Protein 8GJG (pdb70)

Structure (mmCIF, N/CA/C/O backbone):
data_8GJG
#
_entry.id   8GJG
#
_cell.length_a   37.793
_cell.length_b   45.900
_cell.length_c   63.607
_cell.angle_alpha   90.000
_cell.angle_beta   97.311
_cell.angle_gamma   90.000
#
_symmetry.space_group_name_H-M   'P 1 21 1'
#
loop_
_entity.id
_entity.type
_entity.pdbx_description
1 polymer 'gluc_A04_0005 Binder'
2 polymer gluc_A04_0005
3 water water
#
loop_
_atom_site.group_PDB
_atom_site.id
_atom_site.type_symbol
_atom_site.label_atom_id
_atom_site.label_alt_id
_atom_site.label_comp_id
_atom_site.label_asym_id
_atom_site.label_entity_id
_atom_site.label_seq_id
_atom_site.pdbx_PDB_ins_code
_atom_site.Cartn_x
_atom_site.Cartn_y
_atom_site.Cartn_z
_atom_site.occupancy
_atom_site.B_iso_or_equiv
_atom_site.auth_seq_id
_atom_site.auth_comp_id
_atom_site.auth_asym_id
_atom_site.auth_atom_id
_atom_site.pdbx_PDB_model_num
ATOM 1 N N . MET A 1 4 ? 4.62346 13.16066 -4.17457 1.000 102.43736 1 MET A N 1
ATOM 2 C CA . MET A 1 4 ? 5.92414 12.89193 -3.57195 1.000 98.99831 1 MET A CA 1
ATOM 3 C C . MET A 1 4 ? 5.78843 12.59155 -2.08102 1.000 103.32091 1 MET A C 1
ATOM 4 O O . MET A 1 4 ? 5.01975 11.71395 -1.68546 1.000 104.66628 1 MET A O 1
ATOM 9 N N . LEU A 1 5 ? 6.54239 13.32535 -1.25695 1.000 98.24663 2 LEU A N 1
ATOM 10 C CA . LEU A 1 5 ? 6.48952 13.12393 0.18617 1.000 89.82132 2 LEU A CA 1
ATOM 11 C C . LEU A 1 5 ? 5.12692 13.46892 0.76997 1.000 82.04919 2 LEU A C 1
ATOM 12 O O . LEU A 1 5 ? 4.80511 13.00992 1.87113 1.000 82.84466 2 LEU A O 1
ATOM 17 N N . ASP A 1 6 ? 4.32311 14.26772 0.06316 1.000 89.70607 3 ASP A N 1
ATOM 18 C CA . ASP A 1 6 ? 3.00874 14.63551 0.57916 1.000 86.45471 3 ASP A CA 1
ATOM 19 C C . ASP A 1 6 ? 2.13980 13.40414 0.79757 1.000 80.78648 3 ASP A C 1
ATOM 20 O O . ASP A 1 6 ? 1.43938 13.30071 1.81157 1.000 74.03023 3 ASP A O 1
ATOM 25 N N . GLU A 1 7 ? 2.18007 12.45302 -0.13818 1.000 80.14500 4 GLU A N 1
ATOM 26 C CA . GLU A 1 7 ? 1.40023 11.23287 0.02733 1.000 78.84816 4 GLU A CA 1
ATOM 27 C C . GLU A 1 7 ? 1.90233 10.40906 1.20505 1.000 79.83661 4 GLU A C 1
ATOM 28 O O . GLU A 1 7 ? 1.10753 9.73434 1.87101 1.000 70.19146 4 GLU A O 1
ATOM 34 N N . LEU A 1 8 ? 3.20905 10.45491 1.48262 1.000 68.98248 5 LEU A N 1
ATOM 35 C CA . 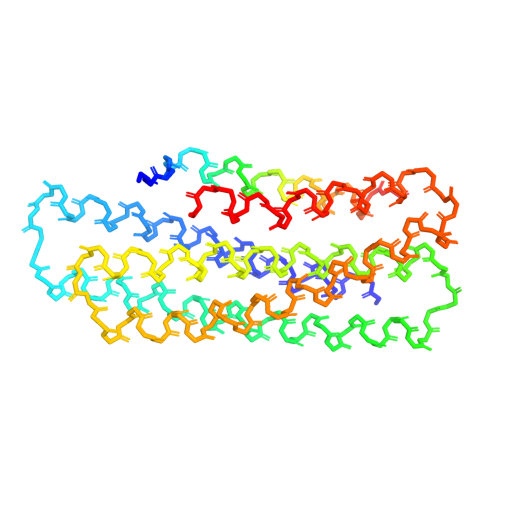LEU A 1 8 ? 3.73073 9.76263 2.65595 1.000 66.93128 5 LEU A CA 1
ATOM 36 C C . LEU A 1 8 ? 3.20184 10.39593 3.93535 1.000 62.95408 5 LEU A C 1
ATOM 37 O O . LEU A 1 8 ? 2.85338 9.69117 4.88884 1.000 61.50412 5 LEU A O 1
ATOM 42 N N . PHE A 1 9 ? 3.14148 11.72894 3.97252 1.000 65.08414 6 PHE A N 1
ATOM 43 C CA . PHE A 1 9 ? 2.61232 12.42435 5.14068 1.000 69.80955 6 PHE A CA 1
ATOM 44 C C . PHE A 1 9 ? 1.14588 12.08848 5.36081 1.000 67.82145 6 PHE A C 1
ATOM 45 O O . PHE A 1 9 ? 0.71004 11.90402 6.50249 1.000 69.81838 6 PHE A O 1
ATOM 53 N N . SER A 1 10 ? 0.36940 12.01332 4.27614 1.000 69.84792 7 SER A N 1
ATOM 54 C CA . SER A 1 10 ? -1.05005 11.69207 4.38650 1.000 73.02096 7 SER A CA 1
ATOM 55 C C . SER A 1 10 ? -1.25657 10.32687 5.02676 1.000 62.68275 7 SER A C 1
ATOM 56 O O . SER A 1 10 ? -2.03283 10.18984 5.97844 1.000 61.76534 7 SER A O 1
ATOM 59 N N . LEU A 1 11 ? -0.56988 9.30087 4.51462 1.000 53.96313 8 LEU A N 1
ATOM 60 C CA . LEU A 1 11 ? -0.65654 7.98182 5.13233 1.000 67.27670 8 LEU A CA 1
ATOM 61 C C . LEU A 1 11 ? -0.22438 8.03132 6.59040 1.000 57.45482 8 LEU A C 1
ATOM 62 O O . LEU A 1 11 ? -0.83181 7.38020 7.44832 1.000 58.50463 8 LEU A O 1
ATOM 67 N N . LEU A 1 12 ? 0.82142 8.80589 6.89298 1.000 55.10836 9 LEU A N 1
ATOM 68 C CA . LEU A 1 12 ? 1.32542 8.85450 8.26359 1.000 63.46247 9 LEU A CA 1
ATOM 69 C C . LEU A 1 12 ? 0.33305 9.51993 9.20411 1.000 62.28509 9 LEU A C 1
ATOM 70 O O . LEU A 1 12 ? 0.21569 9.10893 10.36307 1.000 58.38556 9 LEU A O 1
ATOM 75 N N . ASN A 1 13 ? -0.40274 10.52515 8.72478 1.000 59.66171 10 ASN A N 1
ATOM 76 C CA . ASN A 1 13 ? -1.43977 11.12960 9.55255 1.000 59.17650 10 ASN A CA 1
ATOM 77 C C . ASN A 1 13 ? -2.51485 10.11451 9.92004 1.000 56.46914 10 ASN A C 1
ATOM 78 O O . ASN A 1 13 ? -2.99764 10.09844 11.05903 1.000 59.75094 10 ASN A O 1
ATOM 83 N N . LYS A 1 14 ? -2.90609 9.26054 8.96860 1.000 67.25825 11 LYS A N 1
ATOM 84 C CA . LYS A 1 14 ? -3.84664 8.18712 9.27867 1.000 59.68264 11 LYS A CA 1
ATOM 85 C C . LYS A 1 14 ? -3.29266 7.28591 10.37388 1.000 46.17509 11 LYS A C 1
ATOM 86 O O . LYS A 1 14 ? -4.00119 6.93792 11.32444 1.000 56.30303 11 LYS A O 1
ATOM 92 N N . MET A 1 15 ? -2.01761 6.90568 10.26186 1.000 54.80272 12 MET A N 1
ATOM 93 C CA . MET A 1 15 ? -1.40609 6.06795 11.28885 1.000 51.62036 12 MET A CA 1
ATOM 94 C C . MET A 1 15 ? -1.40621 6.77024 12.64036 1.000 50.34098 12 MET A C 1
ATOM 95 O O . MET A 1 15 ? -1.65224 6.14157 13.67521 1.000 51.15207 12 MET A O 1
ATOM 100 N N . PHE A 1 16 ? -1.16943 8.08331 12.64726 1.000 53.12528 13 PHE A N 1
ATOM 101 C CA . PHE A 1 16 ? -1.16991 8.82761 13.90274 1.000 49.16981 13 PHE A CA 1
ATOM 102 C C . PHE A 1 16 ? -2.56181 8.88472 14.51914 1.000 58.31158 13 PHE A C 1
ATOM 103 O O . PHE A 1 16 ? -2.71186 8.75808 15.74121 1.000 54.03607 13 PHE A O 1
ATOM 111 N N . GLU A 1 17 ? -3.59677 9.09062 13.69678 1.000 53.14678 14 GLU A N 1
ATOM 112 C CA . GLU A 1 17 ? -4.94911 9.07009 14.24201 1.000 52.86457 14 GLU A CA 1
ATOM 113 C C . GLU A 1 17 ? -5.33236 7.66772 14.69665 1.000 53.84655 14 GLU A C 1
ATOM 114 O O . GLU A 1 17 ? -6.06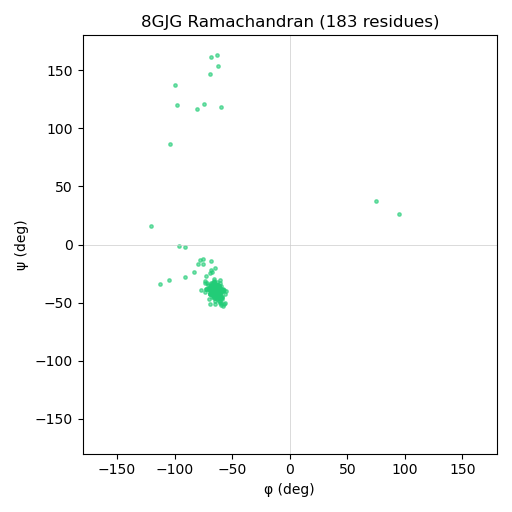594 7.51255 15.68236 1.000 59.68169 14 GLU A O 1
ATOM 120 N N . LEU A 1 18 ? -4.83047 6.63893 14.00985 1.000 52.20458 15 LEU A N 1
ATOM 121 C CA . LEU A 1 18 ? -5.05170 5.27200 14.46868 1.000 51.70126 15 LEU A CA 1
ATOM 122 C C . LEU A 1 18 ? -4.28927 4.99834 15.75745 1.000 52.11852 15 LEU A C 1
ATOM 123 O O . LEU A 1 18 ? -4.77204 4.26704 16.63103 1.000 54.11789 15 LEU A O 1
ATOM 128 N N . SER A 1 19 ? -3.09283 5.57168 15.89269 1.000 56.16792 16 SER A N 1
ATOM 129 C CA . SER A 1 19 ? -2.33995 5.40848 17.13098 1.000 55.14330 16 SER A CA 1
ATOM 130 C C . SER A 1 19 ? -3.01206 6.13380 18.28560 1.000 54.09614 16 SER A C 1
ATOM 131 O O . SER A 1 19 ? -2.97501 5.65034 19.42206 1.000 53.38978 16 SER A O 1
ATOM 134 N N . ASP A 1 20 ? -3.63904 7.28275 18.01434 1.000 49.93909 17 ASP A N 1
ATOM 135 C CA . ASP A 1 20 ? -4.35017 8.00346 19.06404 1.000 50.53231 17 ASP A CA 1
ATOM 136 C C . ASP A 1 20 ? -5.58097 7.23419 19.52542 1.000 57.71602 17 ASP A C 1
ATOM 137 O O . ASP A 1 20 ? -5.88059 7.19524 20.72462 1.000 55.75614 17 ASP A O 1
ATOM 142 N N . LYS A 1 21 ? -6.30956 6.61941 18.59026 1.000 49.43229 18 LYS A N 1
ATOM 143 C CA . LYS A 1 21 ? -7.43075 5.77183 18.98076 1.000 49.68348 18 LYS A CA 1
ATOM 144 C C . LYS A 1 21 ? -6.94473 4.57370 19.78410 1.000 50.45375 18 LYS A C 1
ATOM 145 O O . LYS A 1 21 ? -7.58812 4.16711 20.75917 1.000 54.89833 18 LYS A O 1
ATOM 151 N N . TYR A 1 22 ? -5.79751 4.00982 19.40117 1.000 49.08619 19 TYR A N 1
ATOM 152 C CA . TYR A 1 22 ? -5.24361 2.88368 20.14687 1.000 54.99990 19 TYR A CA 1
ATOM 153 C C . TYR A 1 22 ? -4.94413 3.27330 21.58695 1.000 48.76417 19 TYR A C 1
ATOM 154 O O . TYR A 1 22 ? -5.19759 2.49302 22.51248 1.000 46.25965 19 TYR A O 1
ATOM 163 N N . ARG A 1 23 ? -4.40507 4.47858 21.79603 1.000 45.22017 20 ARG A N 1
ATOM 164 C CA . ARG A 1 23 ? -4.09711 4.928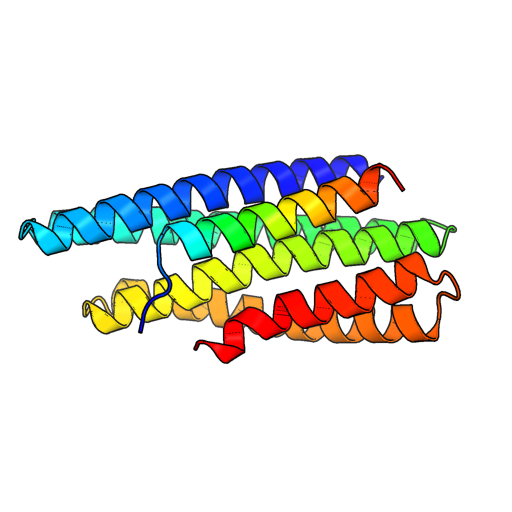80 23.14970 1.000 50.09008 20 ARG A CA 1
ATOM 165 C C . ARG A 1 23 ? -5.36282 5.10565 23.97846 1.000 53.11172 20 ARG A C 1
ATOM 166 O O . ARG A 1 23 ? -5.38264 4.75939 25.16549 1.000 57.48836 20 ARG A O 1
ATOM 174 N N . GLU A 1 24 ? -6.42770 5.65191 23.37846 1.000 55.35777 21 GLU A N 1
ATOM 175 C CA . GLU A 1 24 ? -7.68120 5.80259 24.11056 1.000 47.47745 21 GLU A CA 1
ATOM 176 C C . GLU A 1 24 ? -8.26358 4.44664 24.47713 1.000 53.26431 21 GLU A C 1
ATOM 177 O O . GLU A 1 24 ? -8.76277 4.25745 25.59272 1.000 54.02687 21 GLU A O 1
ATOM 183 N N . LEU A 1 25 ? -8.21080 3.48931 23.54862 1.000 46.72420 22 LEU A N 1
ATOM 184 C CA . LEU A 1 25 ? -8.68114 2.14323 23.85550 1.000 52.27435 22 LEU A CA 1
ATOM 185 C C . LEU A 1 25 ? -7.85775 1.51908 24.97204 1.000 49.80730 22 LEU A C 1
ATOM 186 O O . LEU A 1 25 ? -8.40667 0.86974 25.87047 1.000 54.26173 22 LEU A O 1
ATOM 191 N N . ARG A 1 26 ? -6.53696 1.70888 24.93236 1.000 52.56204 23 ARG A N 1
ATOM 192 C CA . ARG A 1 26 ? -5.68306 1.23780 26.01891 1.000 52.81596 23 ARG A CA 1
ATOM 193 C C . ARG A 1 26 ? -6.09857 1.86166 27.34268 1.000 46.81566 23 ARG A C 1
ATOM 194 O O . ARG A 1 26 ? -6.11437 1.18769 28.37936 1.000 48.47544 23 ARG A O 1
ATOM 202 N N . LYS A 1 27 ? -6.44981 3.14994 27.31949 1.000 52.23633 24 LYS A N 1
ATOM 203 C CA . LYS A 1 27 ? -6.99684 3.80956 28.49982 1.000 50.99466 24 LYS A CA 1
ATOM 204 C C . LYS A 1 27 ? -8.28363 3.13674 28.95903 1.000 56.50762 24 LYS A C 1
ATOM 205 O O . LYS A 1 27 ? -8.43165 2.79275 30.13867 1.000 54.98652 24 LYS A O 1
ATOM 211 N N . GLU A 1 28 ? -9.23872 2.95717 28.03764 1.000 50.62284 25 GLU A N 1
ATOM 212 C CA . GLU A 1 28 ? -10.49746 2.30488 28.39035 1.000 51.58030 25 GLU A CA 1
ATOM 213 C C . GLU A 1 28 ? -10.25807 0.89484 28.91007 1.000 55.21747 25 GLU A C 1
ATOM 214 O O . GLU A 1 28 ? -10.93152 0.44698 29.84590 1.000 55.87392 25 GLU A O 1
ATOM 220 N N . LEU A 1 29 ? -9.29804 0.18080 28.31606 1.000 51.17708 26 LEU A N 1
ATOM 221 C CA . LEU A 1 29 ? -9.01818 -1.18177 28.75424 1.000 46.87681 26 LEU A CA 1
ATOM 222 C C . LEU A 1 29 ? -8.52805 -1.20370 30.19476 1.000 56.47455 26 LEU A C 1
ATOM 223 O O . LEU A 1 29 ? -8.93635 -2.06414 30.98447 1.000 53.75695 26 LEU A O 1
ATOM 228 N N . ARG A 1 30 ? -7.66066 -0.25503 30.55778 1.000 51.67287 27 ARG A N 1
ATOM 229 C CA . ARG A 1 30 ? -7.16681 -0.18386 31.92833 1.000 49.97291 27 ARG A CA 1
ATOM 230 C C . ARG A 1 30 ? -8.30007 0.09928 32.90615 1.000 59.25923 27 ARG A C 1
ATOM 231 O O . ARG A 1 30 ? -8.41539 -0.55823 33.94625 1.000 68.63932 27 ARG A O 1
ATOM 239 N N . LYS A 1 31 ? -9.15380 1.07677 32.58646 1.000 66.41108 28 LYS A N 1
ATOM 240 C CA . LYS A 1 31 ? -10.25996 1.40536 33.47958 1.000 65.6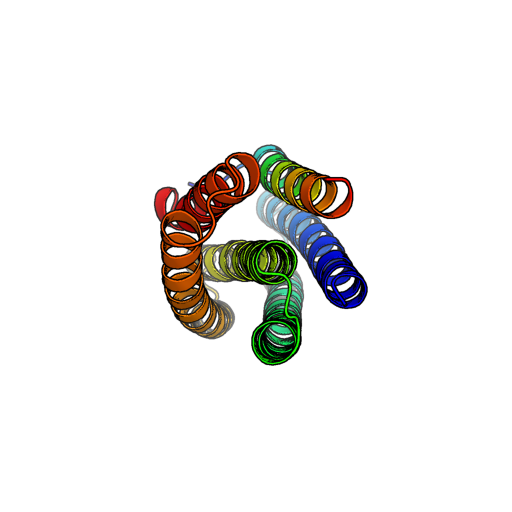9506 28 LYS A CA 1
ATOM 241 C C . LYS A 1 31 ? -11.26477 0.26390 33.57521 1.000 61.88258 28 LYS A C 1
ATOM 242 O O . LYS A 1 31 ? -11.88795 0.07682 34.62652 1.000 70.50121 28 LYS A O 1
ATOM 248 N N . ALA A 1 32 ? -11.43830 -0.50286 32.49601 1.000 58.33919 29 ALA A N 1
ATOM 249 C CA . ALA A 1 32 ? -12.33724 -1.65111 32.54744 1.000 60.63944 29 ALA A CA 1
ATOM 250 C C . ALA A 1 32 ? -11.81051 -2.71996 33.49684 1.000 65.38520 29 ALA A C 1
ATOM 251 O O . ALA A 1 32 ? -12.58221 -3.32272 34.25040 1.000 68.55639 29 ALA A O 1
ATOM 253 N N . ILE A 1 33 ? -10.49965 -2.96617 33.47817 1.000 64.54649 30 ILE A N 1
ATOM 254 C CA . ILE A 1 33 ? -9.91154 -3.91783 34.41449 1.000 66.17554 30 ILE A CA 1
ATOM 255 C C . ILE A 1 33 ? -10.01753 -3.39484 35.84023 1.000 66.36892 30 ILE A C 1
ATOM 256 O O . ILE A 1 33 ? -10.38010 -4.13568 36.76223 1.000 67.24870 30 ILE A O 1
ATOM 261 N N . GLU A 1 34 ? -9.71119 -2.10894 36.04266 1.000 63.69442 31 GLU A N 1
ATOM 262 C CA . GLU A 1 34 ? -9.73432 -1.54039 37.38587 1.000 64.94960 31 GLU A CA 1
ATOM 263 C C . GLU A 1 34 ? -11.12041 -1.62052 38.01216 1.000 72.47120 31 GLU A C 1
ATOM 264 O O . GLU A 1 34 ? -11.23948 -1.74695 39.23598 1.000 83.39150 31 GLU A O 1
ATOM 270 N N . SER A 1 35 ? -12.17444 -1.56220 37.20121 1.000 64.60597 32 SER A N 1
ATOM 271 C CA . SER A 1 35 ? -13.54030 -1.60153 37.70459 1.000 77.08858 32 SER A CA 1
ATOM 272 C C . SER A 1 35 ? -14.15537 -2.99466 37.66408 1.000 73.43850 32 SER A C 1
ATOM 273 O O . SER A 1 35 ? -15.30151 -3.16069 38.09223 1.000 85.78012 32 SER A O 1
ATOM 276 N N . GLY A 1 36 ? -13.43115 -3.99352 37.16897 1.000 70.39643 33 GLY A N 1
ATOM 277 C CA . GLY A 1 36 ? -13.95568 -5.34716 37.12574 1.000 62.77342 33 GLY A CA 1
ATOM 278 C C . GLY A 1 36 ? -14.98936 -5.58726 36.04825 1.000 65.48977 33 GLY A C 1
ATOM 279 O O . GLY A 1 36 ? -15.95479 -6.32804 36.27455 1.000 72.35840 33 GLY A O 1
ATOM 280 N N . ALA A 1 37 ? -14.81438 -4.97654 34.87808 1.000 71.76464 34 ALA A N 1
ATOM 281 C CA . ALA A 1 37 ? -15.74895 -5.15458 33.77904 1.000 68.79589 34 ALA A CA 1
ATOM 282 C C . ALA A 1 37 ? -15.77699 -6.61929 33.33977 1.000 67.16336 34 ALA A C 1
ATOM 283 O O . ALA A 1 37 ? -14.79988 -7.34846 33.52894 1.000 65.60517 34 ALA A O 1
ATOM 285 N N . PRO A 1 38 ? -16.88505 -7.07926 32.75547 1.000 69.38193 35 PRO A N 1
ATOM 286 C CA . PRO A 1 38 ? -16.95875 -8.47733 32.31676 1.000 55.48966 35 PRO A CA 1
ATOM 287 C C . PRO A 1 38 ? -15.92961 -8.78272 31.23824 1.000 65.00469 35 PRO A C 1
ATOM 288 O O . PRO A 1 38 ? -15.36961 -7.88862 30.59898 1.000 64.47295 35 PRO A O 1
ATOM 292 N N . GLU A 1 39 ? -15.68896 -10.08159 31.03648 1.000 58.11196 36 GLU A N 1
ATOM 293 C CA . GLU A 1 39 ? -14.63027 -10.50300 30.12402 1.000 58.80758 36 GLU A CA 1
ATOM 294 C C . GLU A 1 39 ? -14.93561 -10.10699 28.68501 1.000 69.39869 36 GLU A C 1
ATOM 295 O O . GLU A 1 39 ? -14.03321 -9.69111 27.94788 1.000 57.58267 36 GLU A O 1
ATOM 301 N N . GLU A 1 40 ? -16.19696 -10.23025 28.26134 1.000 63.40781 37 GLU A N 1
ATOM 302 C CA . GLU A 1 40 ? -16.53126 -9.85680 26.89183 1.000 65.66880 37 GLU A CA 1
ATOM 303 C C . GLU A 1 40 ? -16.34655 -8.36473 26.65457 1.000 60.15105 37 GLU A C 1
ATOM 304 O O . GLU A 1 40 ? -16.04873 -7.95352 25.52759 1.000 60.97324 37 GLU A O 1
ATOM 310 N N . GLU A 1 41 ? -16.51572 -7.54183 27.69266 1.000 62.85340 38 GLU A N 1
ATOM 311 C CA . GLU A 1 41 ? -16.23654 -6.11734 27.54469 1.000 63.51954 38 GLU A CA 1
ATOM 312 C C . GLU A 1 41 ? -14.76140 -5.88295 27.24733 1.000 66.18853 38 GLU A C 1
ATOM 313 O O . GLU A 1 41 ? -14.41213 -5.02653 26.42573 1.000 56.73753 38 GLU A O 1
ATOM 319 N N . LEU A 1 42 ? -13.88069 -6.64878 27.89545 1.000 56.33005 39 LEU A N 1
ATOM 320 C CA . LEU A 1 42 ? -12.45660 -6.54678 27.60198 1.000 59.84030 39 LEU A CA 1
ATOM 321 C C . LEU A 1 42 ? -12.13554 -7.11314 26.22689 1.000 62.25342 39 LEU A C 1
ATOM 322 O O . LEU A 1 42 ? -11.28842 -6.56836 25.50908 1.000 51.68005 39 LEU A O 1
ATOM 327 N N . ARG A 1 43 ? -12.79155 -8.21264 25.84543 1.000 61.32537 40 ARG A N 1
ATOM 328 C CA . ARG A 1 43 ? -12.54214 -8.78679 24.52852 1.000 60.21972 40 ARG A CA 1
ATOM 329 C C . ARG A 1 43 ? -12.86188 -7.78209 23.42994 1.000 55.51539 40 ARG A C 1
ATOM 330 O O . ARG A 1 43 ? -12.06278 -7.58559 22.50821 1.000 59.43025 40 ARG A O 1
ATOM 338 N N . GLU A 1 44 ? -14.00728 -7.10548 23.53416 1.000 62.30703 41 GLU A N 1
ATOM 339 C CA . GLU A 1 44 ? -14.38657 -6.13196 22.51499 1.000 68.74087 41 GLU A CA 1
ATOM 340 C C . GLU A 1 44 ? -13.38870 -4.98302 22.44268 1.000 53.22409 41 GLU A C 1
ATOM 341 O O . GLU A 1 44 ? -13.06976 -4.50089 21.35164 1.000 55.02045 41 GLU A O 1
ATOM 347 N N . LEU A 1 45 ? -12.88415 -4.53040 23.59308 1.000 62.89233 42 LEU A N 1
ATOM 348 C CA . LEU A 1 45 ? -11.82791 -3.52351 23.58430 1.000 62.97187 42 LEU A CA 1
ATOM 349 C C . LEU A 1 45 ? -10.56084 -4.06500 22.93771 1.000 55.69019 42 LEU A C 1
ATOM 350 O O . LEU A 1 45 ? -9.90163 -3.36350 22.16078 1.000 54.53253 42 LEU A O 1
ATOM 355 N N . LEU A 1 46 ? -10.20175 -5.31312 23.24865 1.000 59.80386 43 LEU A N 1
ATOM 356 C CA . LEU A 1 46 ? -9.01718 -5.90956 22.64274 1.000 46.52185 43 LEU A CA 1
ATOM 357 C C . LEU A 1 46 ? -9.21437 -6.12992 21.14921 1.000 53.72047 43 LEU A C 1
ATOM 358 O O . LEU A 1 46 ? -8.27412 -5.95844 20.36513 1.000 52.09072 43 LEU A O 1
ATOM 363 N N . GLU A 1 47 ? -10.42997 -6.50500 20.73455 1.000 59.47487 44 GLU A N 1
ATOM 364 C CA . GLU A 1 47 ? -10.69471 -6.69242 19.31097 1.000 53.32418 44 GLU A CA 1
ATOM 365 C C . GLU A 1 47 ? -10.49309 -5.39413 18.54011 1.000 46.06517 44 GLU A C 1
ATOM 366 O O . GLU A 1 47 ? -9.86892 -5.39131 17.47339 1.000 51.91860 44 GLU A O 1
ATOM 372 N N . LYS A 1 48 ? -11.01118 -4.27863 19.06549 1.000 49.17920 45 LYS A N 1
ATOM 373 C CA . LYS A 1 48 ? -10.82882 -2.99192 18.39739 1.000 50.35410 45 LYS A CA 1
ATOM 374 C C . LYS A 1 48 ? -9.35220 -2.63485 18.27706 1.000 50.62672 45 LYS A C 1
ATOM 375 O O . LYS A 1 48 ? -8.90766 -2.13906 17.23468 1.000 51.77684 45 LYS A O 1
ATOM 381 N N . MET A 1 49 ? -8.57270 -2.88034 19.33149 1.000 49.31293 46 MET A N 1
ATOM 382 C CA . MET A 1 49 ? -7.13572 -2.64398 19.24330 1.000 55.52551 46 MET A CA 1
ATOM 383 C C . MET A 1 49 ? -6.50070 -3.53795 18.18715 1.000 46.80755 46 MET A C 1
ATOM 384 O O . MET A 1 49 ? -5.63353 -3.09248 17.43017 1.000 43.34524 46 MET A O 1
ATOM 389 N N . LEU A 1 50 ? -6.93891 -4.79710 18.10237 1.000 45.37890 47 LEU A N 1
ATOM 390 C CA . LEU A 1 50 ? -6.43373 -5.67794 17.05417 1.000 44.86511 47 LEU A CA 1
ATOM 391 C C . LEU A 1 50 ? -6.75737 -5.12848 15.67138 1.000 59.18516 47 LEU A C 1
ATOM 392 O O . LEU A 1 50 ? -5.90574 -5.14873 14.77385 1.000 61.96957 47 LEU A O 1
ATOM 397 N N . GLU A 1 51 ? -7.98869 -4.64121 15.47572 1.000 55.06387 48 GLU A N 1
ATOM 398 C CA . GLU A 1 51 ? -8.35373 -4.06282 14.18448 1.000 52.32117 48 GLU A CA 1
ATOM 399 C C . GLU A 1 51 ? -7.48516 -2.85305 13.85934 1.000 47.07205 48 GLU A C 1
ATOM 400 O O . GLU A 1 51 ? -7.13274 -2.62587 12.69547 1.000 51.30147 48 GLU A O 1
ATOM 406 N N . ILE A 1 52 ? -7.13229 -2.06088 14.87511 1.000 54.65987 49 ILE A N 1
ATOM 407 C CA . ILE A 1 52 ? -6.20890 -0.94665 14.66268 1.000 49.22675 49 ILE A CA 1
ATOM 408 C C . ILE A 1 52 ? -4.84515 -1.46882 14.22959 1.000 44.64500 49 ILE A C 1
ATOM 409 O O . ILE A 1 52 ? -4.22405 -0.94934 13.29271 1.000 48.14803 49 ILE A O 1
ATOM 414 N N . ALA A 1 53 ? -4.36106 -2.51196 14.90878 1.000 49.87068 50 ALA A N 1
ATOM 415 C CA . ALA A 1 53 ? -3.07297 -3.10000 14.55536 1.000 45.44409 50 ALA A CA 1
ATOM 416 C C . ALA A 1 53 ? -3.05981 -3.58236 13.11027 1.000 46.03366 50 ALA A C 1
ATOM 417 O O . ALA A 1 53 ? -2.05521 -3.42719 12.40486 1.000 47.69166 50 ALA A O 1
ATOM 419 N N . LYS A 1 54 ? -4.17140 -4.15953 12.64726 1.000 52.57521 51 LYS A N 1
ATOM 420 C CA . LYS A 1 54 ? -4.23091 -4.65319 11.27425 1.000 47.38380 51 LYS A CA 1
ATOM 421 C C . LYS A 1 54 ? -4.30678 -3.50538 10.27484 1.000 49.42935 51 LYS A C 1
ATOM 422 O O . LYS A 1 54 ? -3.71724 -3.57920 9.18944 1.000 53.95019 51 LYS A O 1
ATOM 428 N N . LYS A 1 55 ? -5.04167 -2.44189 10.61221 1.000 54.75358 52 LYS A N 1
ATOM 429 C CA . LYS A 1 55 ? -5.08256 -1.27408 9.73716 1.000 43.94804 52 LYS A CA 1
ATOM 430 C C . LYS A 1 55 ? -3.72671 -0.57575 9.69412 1.000 50.11609 52 LYS A C 1
ATOM 431 O O . LYS A 1 55 ? -3.30931 -0.07162 8.64438 1.000 50.45450 52 LYS A O 1
ATOM 437 N N . LEU A 1 56 ? -3.01714 -0.54459 10.82245 1.000 49.97861 53 LEU A N 1
ATOM 438 C CA . LEU A 1 56 ? -1.66123 -0.00606 10.81371 1.000 53.34636 53 LEU A CA 1
ATOM 439 C C . LEU A 1 56 ? -0.75965 -0.79992 9.87456 1.000 51.15123 53 LEU A C 1
ATOM 440 O O . LEU A 1 56 ? 0.00455 -0.21667 9.09652 1.000 51.97788 53 LEU A O 1
ATOM 445 N N . LEU A 1 57 ? -0.84289 -2.13371 9.92466 1.000 50.89522 54 LEU A N 1
ATOM 446 C CA . LEU A 1 57 ? -0.02644 -2.95886 9.03922 1.000 40.92914 54 LEU A CA 1
ATOM 447 C C . LEU A 1 57 ? -0.34722 -2.67618 7.57875 1.000 52.23116 54 LEU A C 1
ATOM 448 O O . LEU A 1 57 ? 0.55920 -2.55389 6.74569 1.000 50.97668 54 LEU A O 1
ATOM 453 N N . GLU A 1 58 ? -1.63740 -2.57093 7.25182 1.000 44.09722 55 GLU A N 1
ATOM 454 C CA . GLU A 1 58 ? -2.03787 -2.26229 5.88455 1.000 56.48478 55 GLU A CA 1
ATOM 455 C C . GLU A 1 58 ? -1.47054 -0.92020 5.43829 1.000 56.58020 55 GLU A C 1
ATOM 456 O O . GLU A 1 58 ? -0.99925 -0.78248 4.30373 1.000 58.31305 55 GLU A O 1
ATOM 462 N N . LEU A 1 59 ? -1.49192 0.07875 6.32480 1.000 52.76930 56 LEU A N 1
ATOM 463 C CA . LEU A 1 59 ? -0.93358 1.38225 5.97826 1.000 53.48886 56 LEU A CA 1
ATOM 464 C C . LEU A 1 59 ? 0.57355 1.30399 5.79230 1.000 56.46541 56 LEU A C 1
ATOM 465 O O . LEU A 1 59 ? 1.11995 1.88845 4.84851 1.000 51.60287 56 LEU A O 1
ATOM 470 N N . THR A 1 60 ? 1.26109 0.58747 6.68555 1.000 51.45286 57 THR A N 1
ATOM 471 C CA . THR A 1 60 ? 2.71174 0.47673 6.58521 1.000 55.98029 57 THR A CA 1
ATOM 472 C C . THR A 1 60 ? 3.12235 -0.19565 5.28241 1.000 54.04706 57 THR A C 1
ATOM 473 O O . THR A 1 60 ? 4.09600 0.21854 4.64216 1.000 56.37354 57 THR A O 1
ATOM 477 N N . LYS A 1 61 ? 2.38687 -1.23221 4.87043 1.000 58.76755 58 LYS A N 1
ATOM 478 C CA . LYS A 1 61 ? 2.63923 -1.84762 3.57196 1.000 54.53241 58 LYS A CA 1
ATOM 479 C C . LYS A 1 61 ? 2.37814 -0.86558 2.43530 1.000 64.67790 58 LYS A C 1
ATOM 480 O O . LYS A 1 61 ? 3.10373 -0.85976 1.43369 1.000 60.88299 58 LYS A O 1
ATOM 486 N N . GLU A 1 62 ? 1.33918 -0.03406 2.56546 1.000 67.17126 59 GLU A N 1
ATOM 487 C CA . GLU A 1 62 ? 1.09852 1.01349 1.57488 1.000 68.55840 59 GLU A CA 1
ATOM 488 C C . GLU A 1 62 ? 2.22569 2.03578 1.58222 1.000 60.69267 59 GLU A C 1
ATOM 489 O O . GLU A 1 62 ? 2.72288 2.43976 0.52486 1.000 60.95974 59 GLU A O 1
ATOM 495 N N . LEU A 1 63 ? 2.63126 2.47228 2.77512 1.000 60.40266 60 LEU A N 1
ATOM 496 C CA . LEU A 1 63 ? 3.73983 3.41023 2.89511 1.000 52.91987 60 LEU A CA 1
ATOM 497 C C . LEU A 1 63 ? 4.99867 2.85258 2.24402 1.000 63.99633 60 LEU A C 1
ATOM 498 O O . LEU A 1 63 ? 5.73911 3.58646 1.57895 1.000 58.65004 60 LEU A O 1
ATOM 503 N N . LYS A 1 64 ? 5.24197 1.54744 2.40521 1.000 58.89170 61 LYS A N 1
ATOM 504 C CA . LYS A 1 64 ? 6.44589 0.93366 1.85416 1.000 57.63497 61 LYS A CA 1
ATOM 505 C C . LYS A 1 64 ? 6.45081 0.98553 0.33249 1.000 64.60907 61 LYS A C 1
ATOM 506 O O . LYS A 1 64 ? 7.49057 1.25478 -0.27991 1.000 67.19127 61 LYS A O 1
ATOM 512 N N . LYS A 1 65 ? 5.30139 0.72755 -0.29533 1.000 63.88074 62 LYS A N 1
ATOM 513 C CA . LYS A 1 65 ? 5.23247 0.77800 -1.75124 1.000 66.17388 62 LYS A CA 1
ATOM 514 C C . LYS A 1 65 ? 5.52330 2.17942 -2.26618 1.000 71.59559 62 LYS A C 1
ATOM 515 O O . LYS A 1 65 ? 6.21988 2.34614 -3.27390 1.000 71.06338 62 LYS A O 1
ATOM 521 N N . LEU A 1 66 ? 4.99759 3.20093 -1.58695 1.000 71.11609 63 LEU A N 1
ATOM 522 C CA . LEU A 1 66 ? 5.24525 4.57023 -2.01765 1.000 72.63507 63 LEU A CA 1
ATOM 523 C C . LEU A 1 66 ? 6.71024 4.95003 -1.85945 1.000 70.47948 63 LEU A C 1
ATOM 524 O O . LEU A 1 66 ? 7.23770 5.71722 -2.67147 1.000 79.39465 63 LEU A O 1
ATOM 529 N N . VAL A 1 67 ? 7.38181 4.42406 -0.83227 1.000 67.63774 64 VAL A N 1
ATOM 530 C CA . VAL A 1 67 ? 8.80177 4.71014 -0.65606 1.000 66.73893 64 VAL A CA 1
ATOM 531 C C . VAL A 1 67 ? 9.62126 4.02892 -1.74606 1.000 74.75329 64 VAL A C 1
ATOM 532 O O . VAL A 1 67 ? 10.59425 4.59831 -2.25644 1.000 69.05416 64 VAL A O 1
ATOM 536 N N . GLU A 1 68 ? 9.23567 2.80713 -2.13006 1.000 71.55199 65 GLU A N 1
ATOM 537 C CA . GLU A 1 68 ? 9.90412 2.13409 -3.24015 1.000 75.09634 65 GLU A CA 1
ATOM 538 C C . GLU A 1 68 ? 9.79200 2.94537 -4.52518 1.000 76.00466 65 GLU A C 1
ATOM 539 O O . GLU A 1 68 ? 10.72433 2.96638 -5.33674 1.000 86.50282 65 GLU A O 1
ATOM 545 N N . ASP A 1 69 ? 8.65732 3.62010 -4.72774 1.000 66.12450 66 ASP A N 1
ATOM 546 C CA . ASP A 1 69 ? 8.50486 4.47580 -5.89995 1.000 79.80954 66 ASP A CA 1
ATOM 547 C C . ASP A 1 69 ? 9.38597 5.71451 -5.80036 1.000 78.44432 66 ASP A C 1
ATOM 548 O O . ASP A 1 69 ? 9.93609 6.17321 -6.80744 1.000 82.94695 66 ASP A O 1
ATOM 553 N N . VAL A 1 70 ? 9.53205 6.26988 -4.59629 1.000 76.51860 67 VAL A N 1
ATOM 554 C CA . VAL A 1 70 ? 10.41089 7.42003 -4.41627 1.000 78.59210 67 VAL A CA 1
ATOM 555 C C . VAL A 1 70 ? 11.86731 7.01053 -4.59842 1.000 73.99214 67 VAL A C 1
ATOM 556 O O . VAL A 1 70 ? 12.65066 7.72233 -5.23807 1.000 79.80115 67 VAL A O 1
ATOM 560 N N . LEU A 1 71 ? 12.25375 5.85406 -4.05300 1.000 77.32804 68 LEU A N 1
ATOM 561 C CA . LEU A 1 71 ? 13.63537 5.40390 -4.18157 1.000 70.46706 68 LEU A CA 1
ATOM 562 C C . LEU A 1 71 ? 13.99751 5.03430 -5.61294 1.000 85.34045 68 LEU A C 1
ATOM 563 O O . LEU A 1 71 ? 15.18505 5.02984 -5.95595 1.000 90.09322 68 LEU A O 1
ATOM 568 N N . LYS A 1 72 ? 13.00954 4.72975 -6.45208 1.000 83.98491 69 LYS A N 1
ATOM 569 C CA . LYS A 1 72 ? 13.27913 4.33725 -7.82822 1.000 90.37311 69 LYS A CA 1
ATOM 570 C C . LYS A 1 72 ? 13.28420 5.51791 -8.79074 1.000 95.98403 69 LYS A C 1
ATOM 571 O O . LYS A 1 72 ? 13.98787 5.47445 -9.80617 1.000 110.64876 69 LYS A O 1
ATOM 577 N N . ASN A 1 73 ? 12.53446 6.57904 -8.49273 1.000 95.95576 70 ASN A N 1
ATOM 578 C CA . ASN A 1 73 ? 12.34264 7.67934 -9.43003 1.000 97.12203 70 ASN A CA 1
ATOM 579 C C . ASN A 1 73 ? 12.98281 8.99198 -8.99916 1.000 92.53287 70 ASN A C 1
ATOM 580 O O . ASN A 1 73 ? 13.44539 9.74600 -9.85777 1.000 97.55226 70 ASN A O 1
ATOM 585 N N . ASN A 1 74 ? 13.02319 9.28579 -7.70503 1.000 83.90795 71 ASN A N 1
ATOM 586 C CA . ASN A 1 74 ? 13.46365 10.59855 -7.24146 1.000 82.09804 71 ASN A CA 1
ATOM 587 C C . ASN A 1 74 ? 14.97380 10.73172 -7.37391 1.000 88.59804 71 ASN A C 1
ATOM 588 O O . ASN A 1 74 ? 15.71244 9.94305 -6.76975 1.000 85.16898 71 ASN A O 1
ATOM 593 N N . PRO A 1 75 ? 15.48107 11.70717 -8.13607 1.000 79.91059 72 PRO A N 1
ATOM 594 C CA . PRO A 1 75 ? 16.93560 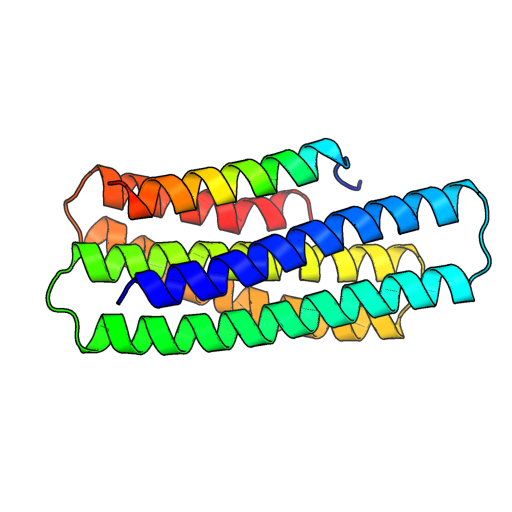11.87466 -8.24266 1.000 85.21537 72 PRO A CA 1
ATOM 595 C C . PRO A 1 75 ? 17.56494 12.50479 -7.01491 1.000 84.87976 72 PRO A C 1
ATOM 596 O O . PRO A 1 75 ? 18.78853 12.40776 -6.84871 1.000 82.86973 72 PRO A O 1
ATOM 600 N N . ASP A 1 76 ? 16.77255 13.13755 -6.15903 1.000 81.58326 73 ASP A N 1
ATOM 601 C CA . ASP A 1 76 ? 17.30371 13.85078 -5.00609 1.000 79.19991 73 ASP A CA 1
ATOM 602 C C . ASP A 1 76 ? 17.61125 12.86465 -3.88725 1.000 76.14172 73 ASP A C 1
ATOM 603 O O . ASP A 1 76 ? 16.68889 12.22831 -3.36620 1.000 68.72676 73 ASP A O 1
ATOM 608 N N . PRO A 1 77 ? 18.87655 12.71112 -3.48060 1.000 76.05999 74 PRO A N 1
ATOM 609 C CA . PRO A 1 77 ? 19.17661 11.78406 -2.37836 1.000 77.05071 74 PRO A CA 1
ATOM 610 C C . PRO A 1 77 ? 18.58466 12.21450 -1.04673 1.000 71.35445 74 PRO A C 1
ATOM 611 O O . PRO A 1 77 ? 18.24471 11.35006 -0.22970 1.000 65.74382 74 PRO A O 1
ATOM 615 N N . VAL A 1 78 ? 18.45158 13.52009 -0.79886 1.000 63.10263 75 VAL A N 1
ATOM 616 C CA . VAL A 1 78 ? 17.85303 13.97477 0.45271 1.000 68.45043 75 VAL A CA 1
ATOM 617 C C . VAL A 1 78 ? 16.35419 13.69450 0.46718 1.000 72.48713 75 VAL A C 1
ATOM 618 O O . VAL A 1 78 ? 15.78436 13.37749 1.51947 1.000 66.35624 75 VAL A O 1
ATOM 622 N N . GLU A 1 79 ? 15.69258 13.79433 -0.68925 1.000 68.60432 76 GLU A N 1
ATOM 623 C CA . GLU A 1 79 ? 14.27624 13.44779 -0.76218 1.000 69.21520 76 GLU A CA 1
ATOM 624 C C . GLU A 1 79 ? 14.06912 11.94667 -0.59904 1.000 69.20167 76 GLU A C 1
ATOM 625 O O . GLU A 1 79 ? 13.10991 11.51466 0.05135 1.000 64.60304 76 GLU A O 1
ATOM 631 N N . ARG A 1 80 ? 14.95588 11.13659 -1.18546 1.000 63.64238 77 ARG A N 1
ATOM 632 C CA . ARG A 1 80 ? 14.88468 9.69379 -0.98091 1.000 65.43609 77 ARG A CA 1
ATOM 633 C C . ARG A 1 80 ? 15.08860 9.34227 0.48718 1.000 68.63036 77 ARG A C 1
ATOM 634 O O . ARG A 1 80 ? 14.38531 8.48387 1.03514 1.000 56.93286 77 ARG A O 1
ATOM 642 N N . ALA A 1 81 ? 16.04667 10.00322 1.14219 1.000 63.58135 78 ALA A N 1
ATOM 643 C CA . ALA A 1 81 ? 16.29470 9.73850 2.55455 1.000 62.85886 78 ALA A CA 1
ATOM 644 C C . ALA A 1 81 ? 15.09543 10.13313 3.40650 1.000 60.65477 78 ALA A C 1
ATOM 645 O O . ALA A 1 81 ? 14.73851 9.42273 4.35287 1.000 56.48451 78 ALA A O 1
ATOM 647 N N . LYS A 1 82 ? 14.45756 11.26352 3.08687 1.000 61.27195 79 LYS A N 1
ATOM 648 C CA . LYS A 1 82 ? 13.27742 11.67371 3.84020 1.000 59.55315 79 LYS A CA 1
ATOM 649 C C . LYS A 1 82 ? 12.13493 10.68012 3.67391 1.000 47.84526 79 LYS A C 1
ATOM 650 O O . LYS A 1 82 ? 11.34967 10.47838 4.60701 1.000 52.81946 79 LYS A O 1
ATOM 656 N N . ALA A 1 83 ? 12.01635 10.06532 2.49626 1.000 56.44997 80 ALA A N 1
ATOM 657 C CA . ALA A 1 83 ? 10.98382 9.05663 2.28912 1.000 52.12159 80 ALA A CA 1
ATOM 658 C C . ALA A 1 83 ? 11.19222 7.87139 3.21958 1.000 58.33223 80 ALA A C 1
ATOM 659 O O . ALA A 1 83 ? 10.24631 7.38662 3.85185 1.000 57.60179 80 ALA A O 1
ATOM 661 N N . VAL A 1 84 ? 12.43501 7.39753 3.32527 1.000 56.03622 81 VAL A N 1
ATOM 662 C CA . VAL A 1 84 ? 12.71806 6.27182 4.20798 1.000 53.30277 81 VAL A CA 1
ATOM 663 C C . VAL A 1 84 ? 12.55520 6.67826 5.66550 1.000 48.30642 81 VAL A C 1
ATOM 664 O O . VAL A 1 84 ? 12.09212 5.88029 6.48912 1.000 53.29669 81 VAL A O 1
ATOM 668 N N . LEU A 1 85 ? 12.91839 7.91809 6.01159 1.000 44.54001 82 LEU A N 1
ATOM 669 C CA . LEU A 1 85 ? 12.72943 8.38688 7.38115 1.000 49.38793 82 LEU A CA 1
ATOM 670 C C . LEU A 1 85 ? 11.25163 8.43421 7.74937 1.000 51.16711 82 LEU A C 1
ATOM 671 O O . LEU A 1 85 ? 10.87353 8.08220 8.87276 1.000 46.86935 82 LEU A O 1
ATOM 676 N N . LEU A 1 86 ? 10.39892 8.87409 6.81735 1.000 43.27291 83 LEU A N 1
ATOM 677 C CA . LEU A 1 86 ? 8.96125 8.86057 7.06935 1.000 39.38140 83 LEU A CA 1
ATOM 678 C C . LEU A 1 86 ? 8.44104 7.43412 7.20259 1.000 41.87959 83 LEU A C 1
ATOM 679 O O . LEU A 1 86 ? 7.63396 7.13737 8.09264 1.000 47.42247 83 LEU A O 1
ATOM 684 N N . TYR A 1 87 ? 8.88971 6.53846 6.32100 1.000 46.52869 84 TYR A N 1
ATOM 685 C CA . TYR A 1 87 ? 8.48962 5.13605 6.40712 1.000 44.48106 84 TYR A CA 1
ATOM 686 C C . TYR A 1 87 ? 8.96307 4.50115 7.70874 1.000 47.34277 84 TYR A C 1
ATOM 687 O O . TYR A 1 87 ? 8.27803 3.63835 8.27377 1.000 51.19548 84 TYR A O 1
ATOM 696 N N . ALA A 1 88 ? 10.13853 4.90874 8.19565 1.000 55.22331 85 ALA A N 1
ATOM 697 C CA . ALA A 1 88 ? 10.62482 4.39343 9.47121 1.000 39.85116 85 ALA A CA 1
ATOM 698 C C . ALA A 1 88 ? 9.70576 4.79050 10.61714 1.000 42.43341 85 ALA A C 1
ATOM 699 O O . ALA A 1 88 ? 9.53300 4.01918 11.56765 1.000 41.50941 85 ALA A O 1
ATOM 701 N N . VAL A 1 89 ? 9.11742 5.98831 10.55394 1.000 42.64813 86 VAL A N 1
ATOM 702 C CA . VAL A 1 89 ? 8.17297 6.39651 11.58568 1.000 45.93486 86 VAL A CA 1
ATOM 703 C C . VAL A 1 89 ? 6.92811 5.52335 11.53763 1.000 42.25602 86 VAL A C 1
ATOM 704 O O . VAL A 1 89 ? 6.41040 5.09782 12.57701 1.000 43.13645 86 VAL A O 1
ATOM 708 N N . GLY A 1 90 ? 6.42112 5.25086 10.33499 1.000 41.99719 87 GLY A N 1
ATOM 709 C CA . GLY A 1 90 ? 5.26991 4.37047 10.21789 1.000 40.01730 87 GLY A CA 1
ATOM 710 C C . GLY A 1 90 ? 5.54426 2.99235 10.78790 1.000 42.92807 87 GLY A C 1
ATOM 711 O O . GLY A 1 90 ? 4.73179 2.44646 11.53869 1.000 48.27776 87 GLY A O 1
ATOM 712 N N . VAL A 1 91 ? 6.70173 2.41602 10.44762 1.000 42.56152 88 VAL A N 1
ATOM 713 C CA . VAL A 1 91 ? 7.06246 1.10260 10.98051 1.000 41.06772 88 VAL A CA 1
ATOM 714 C C . VAL A 1 91 ? 7.15806 1.15685 12.49702 1.000 41.48925 88 VAL A C 1
ATOM 715 O O . VAL A 1 91 ? 6.75270 0.21851 13.19368 1.000 47.29056 88 VAL A O 1
ATOM 719 N N . HIS A 1 92 ? 7.69199 2.25669 13.03303 1.000 43.83719 89 HIS A N 1
ATOM 720 C CA . HIS A 1 92 ? 7.74936 2.42697 14.47984 1.000 41.53694 89 HIS A CA 1
ATOM 721 C C . HIS A 1 92 ? 6.35861 2.38354 15.09895 1.000 46.94008 89 HIS A C 1
ATOM 722 O O . HIS A 1 92 ? 6.13383 1.69917 16.10253 1.000 43.67688 89 HIS A O 1
ATOM 729 N N . ILE A 1 93 ? 5.40783 3.11484 14.51077 1.000 42.07101 90 ILE A N 1
ATOM 730 C CA . ILE A 1 93 ? 4.04266 3.10690 15.02905 1.000 39.14217 90 ILE A CA 1
ATOM 731 C C . ILE A 1 93 ? 3.46884 1.69727 14.98260 1.000 41.99510 90 ILE A C 1
ATOM 732 O O . ILE A 1 93 ? 2.86117 1.22298 15.94824 1.000 44.11397 90 ILE A O 1
ATOM 737 N N . LEU A 1 94 ? 3.65632 1.00724 13.85599 1.000 38.81315 91 LEU A N 1
ATOM 738 C CA . LEU A 1 94 ? 3.12331 -0.34381 13.71076 1.000 40.80672 91 LEU A CA 1
ATOM 739 C C . LEU A 1 94 ? 3.71929 -1.28406 14.74833 1.000 41.19246 91 LEU A C 1
ATOM 740 O O . LEU A 1 94 ? 2.99340 -2.03175 15.41653 1.000 43.83605 91 LEU A O 1
ATOM 745 N N . TYR A 1 95 ? 5.04635 -1.26431 14.89772 1.000 41.48279 92 TYR A N 1
ATOM 746 C CA . TYR A 1 95 ? 5.67983 -2.17752 15.84134 1.000 43.05576 92 TYR A CA 1
ATOM 747 C C . TYR A 1 95 ? 5.27755 -1.85236 17.27252 1.000 42.19202 92 TYR A C 1
ATOM 748 O O . TYR A 1 95 ? 4.95696 -2.75551 18.05211 1.000 46.54054 92 TYR A O 1
ATOM 757 N N . SER A 1 96 ? 5.26834 -0.56415 17.62691 1.000 49.15788 93 SER A N 1
ATOM 758 C CA . SER A 1 96 ? 4.97927 -0.15807 19.00061 1.000 44.26294 93 SER A CA 1
ATOM 759 C C . SER A 1 96 ? 3.62954 -0.68891 19.46518 1.000 46.21347 93 SER A C 1
ATOM 760 O O . SER A 1 96 ? 3.52501 -1.30403 20.53115 1.000 50.49014 93 SER A O 1
ATOM 763 N N . GLU A 1 97 ? 2.58026 -0.47348 18.67020 1.000 43.54968 94 GLU A N 1
ATOM 764 C CA . GLU A 1 97 ? 1.24811 -0.86391 19.11627 1.000 43.25393 94 GLU A CA 1
ATOM 765 C C . GLU A 1 97 ? 1.02656 -2.36818 18.99121 1.000 40.46097 94 GLU A C 1
ATOM 766 O O . GLU A 1 97 ? 0.41098 -2.97604 19.87246 1.000 42.87211 94 GLU A O 1
ATOM 772 N N . SER A 1 98 ? 1.51643 -2.98657 17.91322 1.000 40.95029 95 SER A N 1
ATOM 773 C CA . SER A 1 98 ? 1.30163 -4.42158 17.73700 1.000 46.91126 95 SER A CA 1
ATOM 774 C C . SER A 1 98 ? 2.07299 -5.23022 18.77605 1.000 51.19876 95 SER A C 1
ATOM 775 O O . SER A 1 98 ? 1.55474 -6.22001 19.31000 1.000 49.86299 95 SER A O 1
ATOM 778 N N . SER A 1 99 ? 3.31527 -4.82996 19.07013 1.000 44.08708 96 SER A N 1
ATOM 779 C CA . SER A 1 99 ? 4.10000 -5.52710 20.08591 1.000 53.85249 96 SER A CA 1
ATOM 780 C C . SER A 1 99 ? 3.45108 -5.40752 21.45636 1.000 48.50036 96 SER A C 1
ATOM 781 O O . SER A 1 99 ? 3.40898 -6.37891 22.21918 1.000 50.95668 96 SER A O 1
ATOM 784 N N . GLU A 1 100 ? 2.95220 -4.21664 21.79441 1.000 43.78900 97 GLU A N 1
ATOM 785 C CA . GLU A 1 100 ? 2.30546 -4.03500 23.08939 1.000 52.68289 97 GLU A CA 1
ATOM 786 C C . GLU A 1 100 ? 0.97748 -4.78208 23.15717 1.000 46.49335 97 GLU A C 1
ATOM 787 O O . GLU A 1 100 ? 0.66162 -5.40557 24.17742 1.000 44.45736 97 GLU A O 1
ATOM 793 N N . LEU A 1 101 ? 0.18024 -4.72286 22.08771 1.000 43.57512 98 LEU A N 1
ATOM 794 C CA . LEU A 1 101 ? -1.09193 -5.44033 22.08416 1.000 43.34097 98 LEU A CA 1
ATOM 795 C C . LEU A 1 101 ? -0.88166 -6.93162 22.31349 1.000 43.46952 98 LEU A C 1
ATOM 796 O O . LEU A 1 101 ? -1.66029 -7.57407 23.02962 1.000 46.51367 98 LEU A O 1
ATOM 801 N N . GLU A 1 102 ? 0.17016 -7.49747 21.72004 1.000 49.53403 99 GLU A N 1
ATOM 802 C CA . GLU A 1 102 ? 0.49036 -8.90030 21.96470 1.000 47.83775 99 GLU A CA 1
ATOM 803 C C . GLU A 1 102 ? 0.78011 -9.14047 23.43983 1.000 58.93185 99 GLU A C 1
ATOM 804 O O . GLU A 1 102 ? 0.27868 -10.10099 24.03749 1.000 51.86272 99 GLU A O 1
ATOM 810 N N . VAL A 1 103 ? 1.59033 -8.26830 24.04633 1.000 45.53631 100 VAL A N 1
ATOM 811 C CA . VAL A 1 103 ? 1.94251 -8.43443 25.45322 1.000 53.06800 100 VAL A CA 1
ATOM 812 C C . VAL A 1 103 ? 0.72106 -8.23437 26.33865 1.000 46.26512 100 VAL A C 1
ATOM 813 O O . VAL A 1 103 ? 0.50225 -8.98671 27.29602 1.000 47.35538 100 VAL A O 1
ATOM 817 N N . ILE A 1 104 ? -0.10279 -7.23295 26.02407 1.000 48.47973 101 ILE A N 1
ATOM 818 C CA . ILE A 1 104 ? -1.31978 -6.98745 26.79419 1.000 47.42066 101 ILE A CA 1
ATOM 819 C C . ILE A 1 104 ? -2.24089 -8.19840 26.73111 1.000 46.65950 101 ILE A C 1
ATOM 820 O O . ILE A 1 104 ? -2.72862 -8.68378 27.75861 1.000 44.74132 101 ILE A O 1
ATOM 825 N N . ALA A 1 105 ? -2.50500 -8.69343 25.51715 1.000 54.59829 102 ALA A N 1
ATOM 826 C CA . ALA A 1 105 ? -3.40606 -9.82946 25.35952 1.000 49.50316 102 ALA A CA 1
ATOM 827 C C . ALA A 1 105 ? -2.87517 -11.06331 26.07573 1.000 59.18492 102 ALA A C 1
ATOM 828 O O . ALA A 1 105 ? -3.65657 -11.84048 26.63785 1.000 59.83860 102 ALA A O 1
ATOM 830 N N . GLU A 1 106 ? -1.55264 -11.25178 26.07649 1.000 60.13117 103 GLU A N 1
ATOM 831 C CA . GLU A 1 106 ? -0.96181 -12.39532 26.76357 1.000 53.29716 103 GLU A CA 1
ATOM 832 C C . GLU A 1 106 ? -1.12652 -12.28047 28.27413 1.000 59.18757 103 GLU A C 1
ATOM 833 O O . GLU A 1 106 ? -1.49593 -13.25657 28.93893 1.000 58.59559 103 GLU A O 1
ATOM 839 N N . ARG A 1 107 ? -0.86026 -11.09591 28.83258 1.000 54.34465 104 ARG A N 1
ATOM 840 C CA . ARG A 1 107 ? -0.98183 -10.90641 30.27633 1.000 62.98490 104 ARG A CA 1
ATOM 841 C C . ARG A 1 107 ? -2.41844 -11.09837 30.74805 1.000 63.27749 104 ARG A C 1
ATOM 842 O O . ARG A 1 107 ? -2.65342 -11.63453 31.83771 1.000 59.59923 104 ARG A O 1
ATOM 850 N N . LEU A 1 108 ? -3.39390 -10.66526 29.94479 1.000 53.73627 105 LEU A N 1
ATOM 851 C CA . LEU A 1 108 ? -4.79438 -10.82355 30.32033 1.000 62.55624 105 LEU A CA 1
ATOM 852 C C . LEU A 1 108 ? -5.32300 -12.22998 30.05502 1.000 70.94249 105 LEU A C 1
ATOM 853 O O . LEU A 1 108 ? -6.37431 -12.59531 30.59524 1.000 69.32538 105 LEU A O 1
ATOM 858 N N . GLY A 1 109 ? -4.62708 -13.02157 29.24260 1.000 57.17857 106 GLY A N 1
ATOM 859 C CA . GLY A 1 109 ? -5.03300 -14.38937 28.99646 1.000 69.51077 106 GLY A CA 1
ATOM 860 C C . GLY A 1 109 ? -5.88371 -14.60645 27.76643 1.000 61.23153 106 GLY A C 1
ATOM 861 O O . GLY A 1 109 ? -6.66088 -15.56787 27.72755 1.000 66.78155 106 GLY A O 1
ATOM 862 N N . PHE A 1 110 ? -5.76258 -13.74776 26.75591 1.000 62.58276 107 PHE A N 1
ATOM 863 C CA . PHE A 1 110 ? -6.51897 -13.86644 25.50720 1.000 57.11309 107 PHE A CA 1
ATOM 864 C C . PHE A 1 110 ? -5.57246 -14.40361 24.43875 1.000 67.42881 107 PHE A C 1
ATOM 865 O O . PHE A 1 110 ? -4.96126 -13.64159 23.68864 1.000 61.92748 107 PHE A O 1
ATOM 873 N N . LYS A 1 111 ? -5.46283 -15.73323 24.36153 1.000 60.13243 108 LYS A N 1
ATOM 874 C CA . LYS A 1 111 ? -4.50297 -16.34148 23.44393 1.000 65.82396 108 LYS A CA 1
ATOM 875 C C . LYS A 1 111 ? -4.85552 -16.05247 21.99094 1.000 62.28932 108 LYS A C 1
ATOM 876 O O . LYS A 1 111 ? -3.96304 -15.82347 21.16629 1.000 68.47849 108 LYS A O 1
ATOM 882 N N . ASP A 1 112 ? -6.14846 -16.06822 21.65908 1.000 70.34491 109 ASP A N 1
ATOM 883 C CA . ASP A 1 112 ? -6.57608 -15.79343 20.29045 1.000 66.66578 109 ASP A CA 1
ATOM 884 C C . ASP A 1 112 ? -6.07260 -14.43380 19.82121 1.000 66.13501 109 ASP A C 1
ATOM 885 O O . ASP A 1 112 ? -5.46071 -14.31844 18.75292 1.000 66.38650 109 ASP A O 1
ATOM 890 N N . ILE A 1 113 ? -6.31229 -13.39178 20.61975 1.000 54.37352 110 ILE A N 1
ATOM 891 C CA . ILE A 1 113 ? -5.89943 -12.04508 20.24008 1.000 62.50984 110 ILE A CA 1
ATOM 892 C C . ILE A 1 113 ? -4.38871 -11.88320 20.36960 1.000 62.67063 110 ILE A C 1
ATOM 893 O O . ILE A 1 113 ? -3.76953 -11.13418 19.60337 1.000 63.40562 110 ILE A O 1
ATOM 898 N N . ALA A 1 114 ? -3.76589 -12.58136 21.32306 1.000 56.33789 111 ALA A N 1
ATOM 899 C CA . ALA A 1 114 ? -2.31343 -12.51188 21.45074 1.000 54.55814 111 ALA A CA 1
ATOM 900 C C . ALA A 1 114 ? -1.62252 -13.14122 20.24741 1.000 59.72383 111 ALA A C 1
ATOM 901 O O . ALA A 1 114 ? -0.63285 -12.59960 19.74199 1.000 53.52970 111 ALA A O 1
ATOM 903 N N . GLU A 1 115 ? -2.13670 -14.27684 19.76564 1.000 56.19506 112 GLU A N 1
ATOM 904 C CA . GLU A 1 115 ? -1.52918 -14.93106 18.61046 1.000 56.31185 112 GLU A CA 1
ATOM 905 C C . GLU A 1 115 ? -1.63680 -14.06845 17.35985 1.000 59.99730 112 GLU A C 1
ATOM 906 O O . GLU A 1 115 ? -0.67083 -13.95206 16.59688 1.000 63.05468 112 GLU A O 1
ATOM 912 N N . LYS A 1 116 ? -2.80243 -13.45940 17.13007 1.000 64.65248 113 LYS A N 1
ATOM 913 C CA . LYS A 1 116 ? -2.97770 -12.61052 15.95453 1.000 62.47086 113 LYS A CA 1
ATOM 914 C C . LYS A 1 116 ? -2.09929 -11.37058 16.04173 1.000 58.14365 113 LYS A C 1
ATOM 915 O O . LYS A 1 116 ? -1.43100 -10.99893 15.06988 1.000 59.93259 113 LYS A O 1
ATOM 921 N N . ALA A 1 117 ? -2.09611 -10.70870 17.20174 1.000 57.76958 114 ALA A N 1
ATOM 922 C CA . ALA A 1 117 ? -1.22313 -9.55492 17.38652 1.000 52.40835 114 ALA A CA 1
ATOM 923 C C . ALA A 1 117 ? 0.23908 -9.94526 17.22094 1.000 57.98732 114 ALA A C 1
ATOM 924 O O . ALA A 1 117 ? 1.02354 -9.20488 16.61656 1.000 54.24401 114 ALA A O 1
ATOM 926 N N . LYS A 1 118 ? 0.62051 -11.11361 17.74463 1.000 56.59250 115 LYS A N 1
ATOM 927 C CA . LYS A 1 118 ? 1.99058 -11.59063 17.58522 1.000 54.56531 115 LYS A CA 1
ATOM 928 C C . LYS A 1 118 ? 2.36630 -11.71665 16.11246 1.000 55.04296 115 LYS A C 1
ATOM 929 O O . LYS A 1 118 ? 3.49838 -11.40681 15.72398 1.000 55.95752 115 LYS A O 1
ATOM 935 N N . GLU A 1 119 ? 1.42945 -12.16892 15.27430 1.000 65.42664 116 GLU A N 1
ATOM 936 C CA . GLU A 1 119 ? 1.72839 -12.30659 13.85186 1.000 67.26289 116 GLU A CA 1
ATOM 937 C C . GLU A 1 119 ? 2.03183 -10.95239 13.22182 1.000 60.36874 116 GLU A C 1
ATOM 938 O O . GLU A 1 119 ? 2.93335 -10.83781 12.38232 1.000 58.08134 116 GLU A O 1
ATOM 944 N N . ILE A 1 120 ? 1.29739 -9.91309 13.62310 1.000 61.28105 117 ILE A N 1
ATOM 945 C CA . ILE A 1 120 ? 1.55377 -8.57611 13.09950 1.000 59.15808 117 ILE A CA 1
ATOM 946 C C . ILE A 1 120 ? 2.88055 -8.04673 13.62422 1.000 57.08847 117 ILE A C 1
ATOM 947 O O . ILE A 1 120 ? 3.66608 -7.44961 12.87796 1.000 56.39091 117 ILE A O 1
ATOM 952 N N . ALA A 1 121 ? 3.15217 -8.26107 14.91454 1.000 62.33043 118 ALA A N 1
ATOM 953 C CA . ALA A 1 121 ? 4.41212 -7.81048 15.49563 1.000 57.66129 118 ALA A CA 1
ATOM 954 C C . ALA A 1 121 ? 5.60280 -8.47215 14.81439 1.000 57.29816 118 ALA A C 1
ATOM 955 O O . ALA A 1 121 ? 6.61341 -7.81350 14.54188 1.000 52.85782 118 ALA A O 1
ATOM 957 N N . ASP A 1 122 ? 5.50374 -9.77473 14.52668 1.000 54.77053 119 ASP A N 1
ATOM 958 C CA . ASP A 1 122 ? 6.60211 -10.45879 13.85188 1.000 59.65286 119 ASP A CA 1
ATOM 959 C C . ASP A 1 122 ? 6.82236 -9.89778 12.45396 1.000 56.08212 119 ASP A C 1
ATOM 960 O O . ASP A 1 122 ? 7.96762 -9.73110 12.02123 1.000 56.69390 119 ASP A O 1
ATOM 965 N N . LYS A 1 123 ? 5.74084 -9.59633 11.73288 1.000 56.23880 120 LYS A N 1
ATOM 966 C CA . LYS A 1 123 ? 5.88999 -8.95850 10.42984 1.000 63.85953 120 LYS A CA 1
ATOM 967 C C . LYS A 1 123 ? 6.45451 -7.55078 10.57653 1.000 56.22088 120 LYS A C 1
ATOM 968 O O . LYS A 1 123 ? 7.32425 -7.13846 9.79986 1.000 57.29234 120 LYS A O 1
ATOM 974 N N . ALA A 1 124 ? 5.97560 -6.80122 11.57200 1.000 54.29370 121 ALA A N 1
ATOM 975 C CA . ALA A 1 124 ? 6.52181 -5.47166 11.81514 1.000 48.98988 121 ALA A CA 1
ATOM 976 C C . ALA A 1 124 ? 7.99772 -5.53996 12.18099 1.000 53.72107 121 ALA A C 1
ATOM 977 O O . ALA A 1 124 ? 8.76975 -4.64562 11.81425 1.000 51.91036 121 ALA A O 1
ATOM 979 N N . ARG A 1 125 ? 8.40719 -6.59297 12.89685 1.000 55.02640 122 ARG A N 1
ATOM 980 C CA . ARG A 1 125 ? 9.80444 -6.72029 13.29456 1.000 50.55268 122 ARG A CA 1
ATOM 981 C C . ARG A 1 125 ? 10.70598 -6.88741 12.07896 1.000 58.76832 122 ARG A C 1
ATOM 982 O O . ARG A 1 125 ? 11.78748 -6.29123 12.01505 1.000 54.81047 122 ARG A O 1
ATOM 990 N N . GLU A 1 126 ? 10.27654 -7.68255 11.09350 1.000 57.84971 123 GLU A N 1
ATOM 991 C CA . GLU A 1 126 ? 11.07960 -7.80884 9.88332 1.000 56.03472 123 GLU A CA 1
ATOM 992 C C . GLU A 1 126 ? 11.10378 -6.50183 9.09973 1.000 60.16580 123 GLU A C 1
ATOM 993 O O . GLU A 1 126 ? 12.11549 -6.17920 8.46651 1.000 59.14194 123 GLU A O 1
ATOM 999 N N . LEU A 1 127 ? 10.01412 -5.72990 9.14311 1.000 53.58920 124 LEU A N 1
ATOM 1000 C CA . LEU A 1 127 ? 10.02163 -4.41412 8.51482 1.000 53.43128 124 LEU A CA 1
ATOM 1001 C C . LEU A 1 127 ? 10.96427 -3.47056 9.24608 1.000 47.55362 124 LEU A C 1
ATOM 1002 O O . LEU A 1 127 ? 11.70571 -2.71221 8.61192 1.000 53.00062 124 LEU A O 1
ATOM 1007 N N . LYS A 1 128 ? 10.94548 -3.50529 10.58088 1.000 52.49081 125 LYS A N 1
ATOM 1008 C CA . LYS A 1 128 ? 11.85160 -2.67616 11.36860 1.000 52.50506 125 LYS A CA 1
ATOM 1009 C C . LYS A 1 128 ? 13.30453 -2.98509 11.03302 1.000 57.07749 125 LYS A C 1
ATOM 1010 O O . LYS A 1 128 ? 14.11752 -2.07335 10.84514 1.000 51.92356 125 LYS A O 1
ATOM 1016 N N . GLU A 1 129 ? 13.64822 -4.27259 10.94143 1.000 58.54544 126 GLU A N 1
ATOM 1017 C CA . GLU A 1 129 ? 15.02057 -4.64441 10.61318 1.000 54.96204 126 GLU A CA 1
ATOM 1018 C C . GLU A 1 129 ? 15.39892 -4.18951 9.21068 1.000 61.20776 126 GLU A C 1
ATOM 1019 O O . GLU A 1 129 ? 16.53721 -3.76626 8.97387 1.000 51.43478 126 GLU A O 1
ATOM 1025 N N . GLU A 1 130 ? 14.45917 -4.26508 8.26531 1.000 56.34533 127 GLU A N 1
ATOM 1026 C CA . GLU A 1 130 ? 14.77388 -3.86557 6.89767 1.000 59.61292 127 GLU A CA 1
ATOM 1027 C C . GLU A 1 130 ? 14.98596 -2.36198 6.79580 1.000 54.57277 127 GLU A C 1
ATOM 1028 O O . GLU A 1 130 ? 15.90953 -1.90538 6.11194 1.000 60.86048 127 GLU A O 1
ATOM 1034 N N . VAL A 1 131 ? 14.14046 -1.57369 7.46330 1.000 61.48206 128 VAL A N 1
ATOM 1035 C CA . VAL A 1 131 ? 14.29204 -0.12623 7.38077 1.000 55.57631 128 VAL A CA 1
ATOM 1036 C C . VAL A 1 131 ? 15.50064 0.33611 8.18055 1.000 60.57823 128 VAL A C 1
ATOM 1037 O O . VAL A 1 131 ? 16.09860 1.36483 7.85550 1.000 49.71336 128 VAL A O 1
ATOM 1041 N N . LYS A 1 132 ? 15.89614 -0.41102 9.21786 1.000 49.60996 129 LYS A N 1
ATOM 1042 C CA . LYS A 1 132 ? 17.10949 -0.06195 9.95206 1.000 63.92004 129 LYS A CA 1
ATOM 1043 C C . LYS A 1 132 ? 18.34433 -0.20706 9.07250 1.000 58.10025 129 LYS A C 1
ATOM 1044 O O . LYS A 1 132 ? 19.25556 0.62461 9.13805 1.000 63.04839 129 LYS A O 1
ATOM 1050 N N . ARG A 1 133 ? 18.38720 -1.24886 8.23376 1.000 59.61286 130 ARG A N 1
ATOM 1051 C CA . ARG A 1 133 ? 19.49045 -1.39480 7.28891 1.000 56.40488 130 ARG A CA 1
ATOM 1052 C C . ARG A 1 133 ? 19.54439 -0.22199 6.31729 1.000 61.30933 130 ARG A C 1
ATOM 1053 O O . ARG A 1 133 ? 20.62617 0.29826 6.02026 1.000 60.43824 130 ARG A O 1
ATOM 1061 N N . LYS A 1 134 ? 18.38763 0.20415 5.80385 1.000 54.61541 131 LYS A N 1
ATOM 1062 C CA . LYS A 1 134 ? 18.36708 1.34498 4.89501 1.000 58.37428 131 LYS A CA 1
ATOM 1063 C C . LYS A 1 134 ? 18.74130 2.63156 5.62094 1.000 50.16616 131 LYS A C 1
ATOM 1064 O O . LYS A 1 134 ? 19.40226 3.50441 5.04617 1.000 56.07160 131 LYS A O 1
ATOM 1070 N N . LEU A 1 135 ? 18.32760 2.76722 6.88421 1.000 55.19129 132 LEU A N 1
ATOM 1071 C CA . LEU A 1 135 ? 18.66850 3.96254 7.65176 1.000 57.41600 132 LEU A CA 1
ATOM 1072 C C . LEU A 1 135 ? 20.17446 4.07503 7.86004 1.000 66.49763 132 LEU A C 1
ATOM 1073 O O . LEU A 1 135 ? 20.75058 5.16213 7.72252 1.000 57.05830 132 LEU A O 1
ATOM 1078 N N . ARG A 1 136 ? 20.83158 2.96126 8.18901 1.000 55.90855 133 ARG A N 1
ATOM 1079 C CA . ARG A 1 136 ? 22.27994 2.99307 8.35853 1.000 66.49181 133 ARG A CA 1
ATOM 1080 C C . ARG A 1 136 ? 22.98002 3.29371 7.03933 1.000 61.24674 133 ARG A C 1
ATOM 1081 O O . ARG A 1 136 ? 24.01535 3.96938 7.01866 1.000 72.22434 133 ARG A O 1
ATOM 1089 N N . GLU A 1 137 ? 22.42488 2.80990 5.92584 1.000 62.27937 134 GLU A N 1
ATOM 1090 C CA . GLU A 1 137 ? 23.01130 3.10989 4.62510 1.000 64.75526 134 GLU A CA 1
ATOM 1091 C C . GLU A 1 137 ? 22.83901 4.58078 4.26552 1.000 73.42898 134 GLU A C 1
ATOM 1092 O O . GLU A 1 137 ? 23.62858 5.12243 3.48504 1.000 74.16120 134 GLU A O 1
ATOM 1098 N N . ILE A 1 138 ? 21.82569 5.24305 4.82802 1.000 56.70581 135 ILE A N 1
ATOM 1099 C CA . ILE A 1 138 ? 21.63968 6.66714 4.57246 1.000 60.62631 135 ILE A CA 1
ATOM 1100 C C . ILE A 1 138 ? 22.68992 7.48551 5.31358 1.000 68.43107 135 ILE A C 1
ATOM 1101 O O . ILE A 1 138 ? 23.23168 8.45660 4.77176 1.000 62.80547 135 ILE A O 1
ATOM 1106 N N . ARG A 1 139 ? 22.99866 7.10757 6.55945 1.000 62.67971 136 ARG A N 1
ATOM 1107 C CA . ARG A 1 139 ? 24.03054 7.81436 7.31079 1.000 76.87330 136 ARG A CA 1
ATOM 1108 C C . ARG A 1 139 ? 25.38253 7.73079 6.61362 1.000 78.79331 136 ARG A C 1
ATOM 1109 O O . ARG A 1 139 ? 26.17804 8.67483 6.68154 1.000 83.74242 136 ARG A O 1
ATOM 1117 N N . GLU A 1 140 ? 25.65735 6.61601 5.93457 1.000 76.81990 137 GLU A N 1
ATOM 1118 C CA . GLU A 1 140 ? 26.93487 6.43493 5.26019 1.000 83.8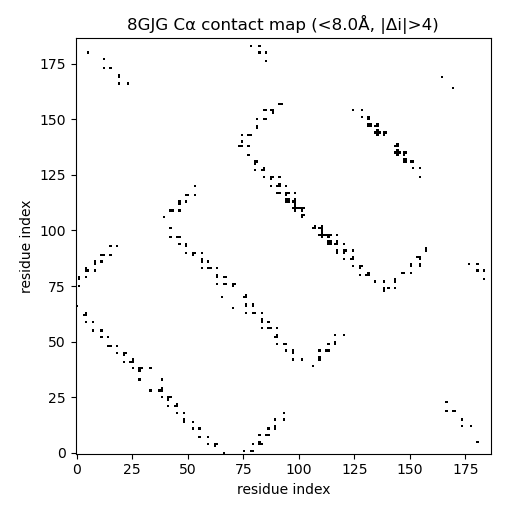7661 137 GLU A CA 1
ATOM 1119 C C . GLU A 1 140 ? 26.96750 7.08085 3.88150 1.000 87.84671 137 GLU A C 1
ATOM 1120 O O . GLU A 1 140 ? 28.05458 7.39990 3.38634 1.000 90.04196 137 GLU A O 1
ATOM 1126 N N . GLU A 1 141 ? 25.80933 7.27965 3.25214 1.000 86.76556 138 GLU A N 1
ATOM 1127 C CA . GLU A 1 141 ? 25.75478 7.73867 1.87012 1.000 84.10519 138 GLU A CA 1
ATOM 1128 C C . GLU A 1 141 ? 25.35686 9.19828 1.71833 1.000 80.05470 138 GLU A C 1
ATOM 1129 O O . GLU A 1 141 ? 25.79313 9.84657 0.76294 1.000 86.21277 138 GLU A O 1
ATOM 1135 N N . VAL A 1 142 ? 24.54062 9.73409 2.61915 1.000 69.01986 139 VAL A N 1
ATOM 1136 C CA . VAL A 1 142 ? 24.05829 11.10780 2.52746 1.000 76.78412 139 VAL A CA 1
ATOM 1137 C C . VAL A 1 142 ? 24.93591 11.97659 3.42263 1.000 80.29776 139 VAL A C 1
ATOM 1138 O O . VAL A 1 142 ? 24.99729 11.72690 4.63300 1.000 73.20179 139 VAL A O 1
ATOM 1142 N N . PRO A 1 143 ? 25.62839 12.98532 2.88306 1.000 88.32570 140 PRO A N 1
ATOM 1143 C CA . PRO A 1 143 ? 26.50873 13.80895 3.72962 1.000 77.35868 140 PRO A CA 1
ATOM 1144 C C . PRO A 1 143 ? 25.76927 14.80246 4.61319 1.000 81.82140 140 PRO A C 1
ATOM 1145 O O . PRO A 1 143 ? 26.39111 15.36550 5.52463 1.000 91.03457 140 PRO A O 1
ATOM 1149 N N . ASP A 1 144 ? 24.48168 15.03038 4.37758 1.000 81.25361 141 ASP A N 1
ATOM 1150 C CA . ASP A 1 144 ? 23.72233 16.05436 5.08599 1.000 82.71582 141 ASP A CA 1
ATOM 1151 C C . ASP A 1 144 ? 23.72658 15.78298 6.58814 1.000 82.11453 141 ASP A C 1
ATOM 1152 O O . ASP A 1 144 ? 23.21488 14.73978 7.02069 1.000 82.44241 141 ASP A O 1
ATOM 1157 N N . PRO A 1 145 ? 24.27755 16.68185 7.41161 1.000 80.96343 142 PRO A N 1
ATOM 1158 C CA . PRO A 1 145 ? 24.33766 16.40185 8.85824 1.000 85.73586 142 PRO A CA 1
ATOM 1159 C C . PRO A 1 145 ? 22.97552 16.19760 9.49959 1.000 81.63315 142 PRO A C 1
ATOM 1160 O O . PRO A 1 145 ? 22.83408 15.32881 10.36863 1.000 88.80670 142 PRO A O 1
ATOM 1164 N N . GLU A 1 146 ? 21.96649 16.97844 9.10259 1.000 79.88526 143 GLU A N 1
ATOM 1165 C CA . GLU A 1 146 ? 20.64568 16.83181 9.70601 1.000 82.75552 143 GLU A CA 1
ATOM 1166 C C . GLU A 1 146 ? 19.94156 15.56948 9.22569 1.000 71.98647 143 GLU A C 1
ATOM 1167 O O . GLU A 1 146 ? 19.18504 14.96097 9.99007 1.000 73.02417 143 GLU A O 1
ATOM 1173 N N . ILE A 1 147 ? 20.17804 15.15473 7.97924 1.000 70.93170 144 ILE A N 1
ATOM 1174 C CA . ILE A 1 147 ? 19.61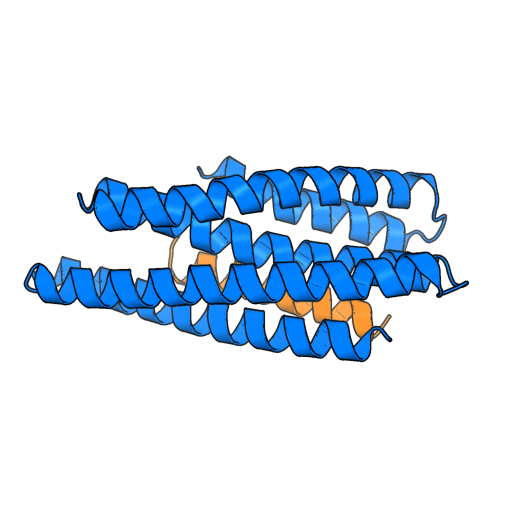692 13.89143 7.51453 1.000 72.01849 144 ILE A CA 1
ATOM 1175 C C . ILE A 1 147 ? 20.35658 12.72122 8.15318 1.000 66.72039 144 ILE A C 1
ATOM 1176 O O . ILE A 1 147 ? 19.74307 11.71695 8.53205 1.000 69.36385 144 ILE A O 1
ATOM 1181 N N . ARG A 1 148 ? 21.68044 12.83645 8.30348 1.000 66.63403 145 ARG A N 1
ATOM 1182 C CA . ARG A 1 148 ? 22.42487 11.82496 9.04856 1.000 72.50661 145 ARG A CA 1
ATOM 1183 C C . ARG A 1 148 ? 21.97475 11.77511 10.50153 1.000 69.66863 145 ARG A C 1
ATOM 1184 O O . ARG A 1 148 ? 21.79507 10.68985 11.06633 1.000 67.62487 145 ARG A O 1
ATOM 1192 N N . LYS A 1 149 ? 21.79316 12.94303 11.12410 1.000 60.94988 146 LYS A N 1
ATOM 1193 C CA . LYS A 1 149 ? 21.28390 12.98447 12.48987 1.000 62.99282 146 LYS A CA 1
ATOM 1194 C C . LYS A 1 149 ? 19.88976 12.37614 12.57408 1.000 74.96095 146 LYS A C 1
ATOM 1195 O O . LYS A 1 149 ? 19.58666 11.62861 13.51173 1.000 67.34470 146 LYS A O 1
ATOM 1201 N N . ALA A 1 150 ? 19.02830 12.68154 11.59865 1.000 61.10624 147 ALA A N 1
ATOM 1202 C CA . ALA A 1 150 ? 17.66612 12.16035 11.62776 1.000 64.23435 147 ALA A CA 1
ATOM 1203 C C . ALA A 1 150 ? 17.65421 10.64247 11.50621 1.000 50.37481 147 ALA A C 1
ATOM 1204 O O . ALA A 1 150 ? 16.88356 9.96539 12.19489 1.000 58.96282 147 ALA A O 1
ATOM 1206 N N . ALA A 1 151 ? 18.50499 10.08866 10.63851 1.000 54.15743 148 ALA A N 1
ATOM 1207 C CA . ALA A 1 151 ? 18.58785 8.63653 10.51410 1.000 52.51476 148 ALA A CA 1
ATOM 1208 C C . ALA A 1 151 ? 19.00928 7.99794 11.82998 1.000 59.49777 148 ALA A C 1
ATOM 1209 O O . ALA A 1 151 ? 18.49939 6.93548 12.20439 1.000 57.30564 148 ALA A O 1
ATOM 1211 N N . GLU A 1 152 ? 19.93346 8.64069 12.55034 1.000 58.61951 149 GLU A N 1
ATOM 1212 C CA . GLU A 1 152 ? 20.34677 8.13981 13.85710 1.000 60.22585 149 GLU A CA 1
ATOM 1213 C C . GLU A 1 152 ? 19.17227 8.08803 14.82638 1.000 59.41868 149 GLU A C 1
ATOM 1214 O O . GLU A 1 152 ? 18.95435 7.07515 15.50016 1.000 66.61233 149 GLU A O 1
ATOM 1220 N N . GLU A 1 153 ? 18.40171 9.17689 14.91180 1.000 66.39782 150 GLU A N 1
ATOM 1221 C CA . GLU A 1 153 ? 17.28219 9.21897 15.84926 1.000 61.33134 150 GLU A CA 1
ATOM 1222 C C . GLU A 1 153 ? 16.20218 8.21328 15.47682 1.000 53.12947 150 GLU A C 1
ATOM 1223 O O . GLU A 1 153 ? 15.62351 7.56570 16.35706 1.000 53.03236 150 GLU A O 1
ATOM 1229 N N . ALA A 1 154 ? 15.90806 8.07889 14.18014 1.000 55.98659 151 ALA A N 1
ATOM 1230 C CA . ALA A 1 154 ? 14.89055 7.12684 13.74695 1.000 53.37531 151 ALA A CA 1
ATOM 1231 C C . ALA A 1 154 ? 15.28570 5.69583 14.08483 1.000 52.13545 151 ALA A C 1
ATOM 1232 O O . ALA A 1 154 ? 14.41672 4.86341 14.36790 1.000 55.48604 151 ALA A O 1
ATOM 1234 N N . ILE A 1 155 ? 16.58447 5.39236 14.06246 1.000 51.80558 152 ILE A N 1
ATOM 1235 C CA . ILE A 1 155 ? 17.05438 4.09768 14.54579 1.000 58.41445 152 ILE A CA 1
ATOM 1236 C C . ILE A 1 155 ? 16.79499 3.96639 16.04278 1.000 57.94392 152 ILE A C 1
ATOM 1237 O O . ILE A 1 155 ? 16.20478 2.98108 16.50266 1.000 54.17524 152 ILE A O 1
ATOM 1242 N N . GLU A 1 156 ? 17.22521 4.96388 16.82399 1.000 61.66324 153 GLU A N 1
ATOM 1243 C CA . GLU A 1 156 ? 16.95451 4.95752 18.26077 1.000 60.70420 153 GLU A CA 1
ATOM 1244 C C . GLU A 1 156 ? 15.46286 4.82833 18.53855 1.000 61.17537 153 GLU A C 1
ATOM 1245 O O . GLU A 1 156 ? 15.04956 4.10960 19.45773 1.000 57.44764 153 GLU A O 1
ATOM 1251 N N . MET A 1 157 ? 14.63824 5.51803 17.74970 1.000 58.69903 154 MET A N 1
ATOM 1252 C CA . MET A 1 157 ? 13.19361 5.40176 17.90262 1.000 53.31894 154 MET A CA 1
ATOM 1253 C C . MET A 1 157 ? 12.74697 3.95381 17.72720 1.000 51.87152 154 MET A C 1
ATOM 1254 O O . MET A 1 157 ? 12.06730 3.38879 18.59320 1.000 52.87066 154 MET A O 1
ATOM 1259 N N . LEU A 1 158 ? 13.14733 3.32845 16.61664 1.000 53.02250 155 LEU A N 1
ATOM 1260 C CA . LEU A 1 158 ? 12.73826 1.95232 16.34072 1.000 56.77657 155 LEU A CA 1
ATOM 1261 C C . LEU A 1 158 ? 13.23352 0.99040 17.41252 1.000 58.63386 155 LEU A C 1
ATOM 1262 O O . LEU A 1 158 ? 12.52721 0.04322 17.77675 1.000 64.51023 155 LEU A O 1
ATOM 1267 N N . GLU A 1 159 ? 14.43809 1.21924 17.93765 1.000 57.50278 156 GLU A N 1
ATOM 1268 C CA . GLU A 1 159 ? 14.98526 0.34007 18.96041 1.000 61.33393 156 GLU A CA 1
ATOM 1269 C C . GLU A 1 159 ? 14.38655 0.59380 20.33768 1.000 69.10056 156 GLU A C 1
ATOM 1270 O O . GLU A 1 159 ? 14.56266 -0.23799 21.23425 1.000 77.13069 156 GLU A O 1
ATOM 1276 N N . SER A 1 160 ? 13.67438 1.70777 20.52562 1.000 55.75950 157 SER A N 1
ATOM 1277 C CA . SER A 1 160 ? 13.12532 2.03093 21.83844 1.000 58.31930 157 SER A CA 1
ATOM 1278 C C . SER A 1 160 ? 12.02286 1.06468 22.26293 1.000 69.48950 157 SER A C 1
ATOM 1279 O O . SER A 1 160 ? 11.76739 0.92041 23.46400 1.000 71.06142 157 SER A O 1
ATOM 1282 N N . ASN A 1 161 ? 11.36201 0.40296 21.31076 1.000 68.09546 158 ASN A N 1
ATOM 1283 C CA . ASN A 1 161 ? 10.30404 -0.53684 21.66706 1.000 72.63456 158 ASN A CA 1
ATOM 1284 C C . ASN A 1 161 ? 10.87823 -1.76878 22.35614 1.000 89.41564 158 ASN A C 1
ATOM 1285 O O . ASN A 1 161 ? 10.43440 -2.15029 23.44613 1.000 88.30271 158 ASN A O 1
ATOM 1290 N N . ASP A 1 162 ? 11.88433 -2.39310 21.73995 1.000 93.09742 159 ASP A N 1
ATOM 1291 C CA . ASP A 1 162 ? 12.42311 -3.65162 22.23903 1.000 95.27240 159 ASP A CA 1
ATOM 1292 C C . ASP A 1 162 ? 13.15423 -3.50312 23.56560 1.000 97.22005 159 ASP A C 1
ATOM 1293 O O . ASP A 1 162 ? 13.42613 -4.51805 24.21595 1.000 104.31136 159 ASP A O 1
ATOM 1298 N N . LYS A 1 163 ? 13.47817 -2.27817 23.98378 1.000 95.08502 160 LYS A N 1
ATOM 1299 C CA . LYS A 1 163 ? 14.14019 -2.09764 25.27154 1.000 101.07029 160 LYS A CA 1
ATOM 1300 C C . LYS A 1 163 ? 13.18454 -2.40195 26.41755 1.000 108.95981 160 LYS A C 1
ATOM 1301 O O . LYS A 1 163 ? 13.53077 -3.13373 27.35222 1.000 105.03935 160 LYS A O 1
ATOM 1307 N N . ARG A 1 164 ? 11.96642 -1.85875 26.35201 1.000 121.25575 161 ARG A N 1
ATOM 1308 C CA . ARG A 1 164 ? 10.98999 -2.09384 27.40962 1.000 126.44393 161 ARG A CA 1
ATOM 1309 C C . ARG A 1 164 ? 10.46190 -3.52353 27.37963 1.000 113.66382 161 ARG A C 1
ATOM 1310 O O . ARG A 1 164 ? 10.14873 -4.09219 28.43213 1.000 109.79517 161 ARG A O 1
ATOM 1318 N N . LEU A 1 165 ? 10.35318 -4.11498 26.19494 1.000 108.86263 162 LEU A N 1
ATOM 1319 C CA . LEU A 1 165 ? 9.81018 -5.46236 26.04999 1.000 98.82348 162 LEU A CA 1
ATOM 1320 C C . LEU A 1 165 ? 10.74747 -6.51769 26.63664 1.000 104.40196 162 LEU A C 1
ATOM 1321 O O . LEU A 1 165 ? 11.96384 -6.32927 26.68387 1.000 106.44771 162 LEU A O 1
ATOM 1326 N N . GLY B 2 1 ? 6.11239 -4.77829 33.26523 1.000 82.10308 173 GLY B N 1
ATOM 1327 C CA . GLY B 2 1 ? 5.69199 -3.40890 33.50058 1.000 84.70128 173 GLY B CA 1
ATOM 1328 C C . GLY B 2 1 ? 5.22678 -2.70106 32.24194 1.000 82.61048 173 GLY B C 1
ATOM 1329 O O . GLY B 2 1 ? 5.91980 -2.70675 31.22487 1.000 85.85875 173 GLY B O 1
ATOM 1330 N N . PHE B 2 2 ? 4.04702 -2.08999 32.31012 1.000 83.61675 174 PHE B N 1
ATOM 1331 C CA . PHE B 2 2 ? 3.45937 -1.38636 31.17792 1.000 77.55436 174 PHE B CA 1
ATOM 1332 C C . PHE B 2 2 ? 3.69778 0.11137 31.30583 1.000 75.45272 174 PHE B C 1
ATOM 1333 O O . PHE B 2 2 ? 3.55832 0.68205 32.39098 1.000 90.63815 174 PHE B O 1
ATOM 1341 N N . THR B 2 3 ? 4.04954 0.74165 30.18852 1.000 62.19916 175 THR B N 1
ATOM 1342 C CA . THR B 2 3 ? 4.34036 2.16661 30.18716 1.000 72.39369 175 THR B CA 1
ATOM 1343 C C . THR B 2 3 ? 3.06849 2.97354 30.43466 1.000 75.33489 175 THR B C 1
ATOM 1344 O O . THR B 2 3 ? 1.96921 2.59122 30.02270 1.000 68.30965 175 THR B O 1
ATOM 1348 N N . SER B 2 4 ? 3.22848 4.10180 31.11975 1.000 61.97857 176 SER B N 1
ATOM 1349 C CA . SER B 2 4 ? 2.08445 4.89993 31.53223 1.000 69.41637 176 SER B CA 1
ATOM 1350 C C . SER B 2 4 ? 1.39013 5.53181 30.32752 1.000 56.01314 176 SER B C 1
ATOM 1351 O O . SER B 2 4 ? 1.95191 5.63409 29.23324 1.000 62.24100 176 SER B O 1
ATOM 1354 N N . ASP B 2 5 ? 0.13790 5.94665 30.54661 1.000 63.69803 177 ASP B N 1
ATOM 1355 C CA . ASP B 2 5 ? -0.62929 6.60991 29.49531 1.000 64.81471 177 ASP B CA 1
ATOM 1356 C C . ASP B 2 5 ? 0.10197 7.83731 28.96663 1.000 67.68149 177 ASP B C 1
ATOM 1357 O O . ASP B 2 5 ? 0.15045 8.06533 27.75242 1.000 62.23226 177 ASP B O 1
ATOM 1362 N N . TYR B 2 6 ? 0.69038 8.63281 29.86254 1.000 63.57456 178 TYR B N 1
ATOM 1363 C CA . TYR B 2 6 ? 1.36623 9.84826 29.42613 1.000 64.53204 178 TYR B CA 1
ATOM 1364 C C . TYR B 2 6 ? 2.66645 9.53567 28.69904 1.000 61.14250 178 TYR B C 1
ATOM 1365 O O . TYR B 2 6 ? 3.01204 10.21359 27.72344 1.000 63.61033 178 TYR B O 1
ATOM 1374 N N . SER B 2 7 ? 3.41026 8.52654 29.16316 1.000 60.38220 179 SER B N 1
ATOM 1375 C CA . SER B 2 7 ? 4.62548 8.13347 28.45532 1.000 67.54329 179 SER B CA 1
ATOM 1376 C C . SER B 2 7 ? 4.30193 7.65307 27.04578 1.000 66.94814 179 SER B C 1
ATOM 1377 O O . SER B 2 7 ? 5.04579 7.93601 26.09840 1.000 60.68789 179 SER B O 1
ATOM 1380 N N . LYS B 2 8 ? 3.18960 6.92767 26.88995 1.000 58.72241 180 LYS B N 1
ATOM 1381 C CA . LYS B 2 8 ? 2.71749 6.55842 25.55878 1.000 66.57124 180 LYS B CA 1
ATOM 1382 C C . LYS B 2 8 ? 2.41577 7.79826 24.72315 1.000 63.26888 180 LYS B C 1
ATOM 1383 O O . LYS B 2 8 ? 2.72223 7.84347 23.52533 1.000 62.40373 180 LYS B O 1
ATOM 1389 N N . TYR B 2 9 ? 1.82008 8.81901 25.34586 1.000 64.57833 181 TYR B N 1
ATOM 1390 C CA . TYR B 2 9 ? 1.49985 10.05559 24.63760 1.000 64.30856 181 TYR B CA 1
ATOM 1391 C C . TYR B 2 9 ? 2.76295 10.81344 24.23721 1.000 66.73753 181 TYR B C 1
ATOM 1392 O O . TYR B 2 9 ? 2.80989 11.42889 23.16493 1.000 62.74006 181 TYR B O 1
ATOM 1401 N N . LEU B 2 10 ? 3.79505 10.78665 25.08636 1.000 63.23249 182 LEU B N 1
ATOM 1402 C CA . LEU B 2 10 ? 5.05602 11.43672 24.73561 1.000 68.42650 182 LEU B CA 1
ATOM 1403 C C . LEU B 2 10 ? 5.70197 10.78415 23.51860 1.000 66.65064 182 LEU B C 1
ATOM 1404 O O . LEU B 2 10 ? 6.20095 11.47981 22.62515 1.000 74.78230 182 LEU B O 1
ATOM 1409 N N . ASP B 2 11 ? 5.71009 9.44847 23.46876 1.000 63.77136 183 ASP B N 1
ATOM 1410 C CA . ASP B 2 11 ? 6.28380 8.75383 22.31918 1.000 63.98172 183 ASP B CA 1
ATOM 1411 C C . ASP B 2 11 ? 5.57522 9.14455 21.02829 1.000 66.88935 183 ASP B C 1
ATOM 1412 O O . ASP B 2 11 ? 6.21572 9.30920 19.98317 1.000 67.76558 183 ASP B O 1
ATOM 1417 N N . SE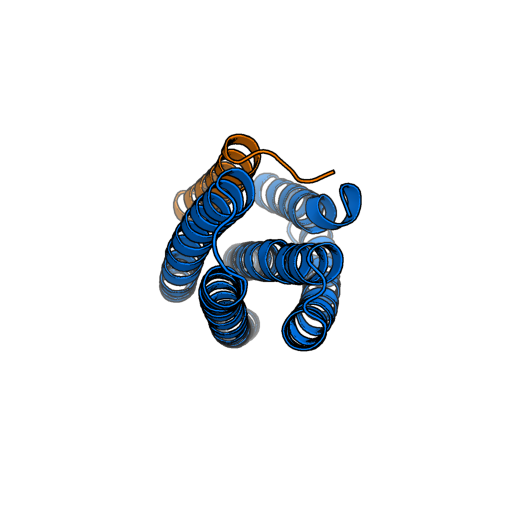R B 2 12 ? 4.25207 9.30252 21.08112 1.000 63.67547 184 SER B N 1
ATOM 1418 C CA . SER B 2 12 ? 3.52221 9.74810 19.90033 1.000 68.63796 184 SER B CA 1
ATOM 1419 C C . SER B 2 12 ? 3.85056 11.19992 19.57011 1.000 64.21731 184 SER B C 1
ATOM 1420 O O . SER B 2 12 ? 4.01469 11.55156 18.39694 1.000 63.01493 184 SER B O 1
ATOM 1423 N N . ARG B 2 13 ? 3.96468 12.05273 20.59200 1.000 54.53869 185 ARG B N 1
ATOM 1424 C CA . ARG B 2 13 ? 4.31025 13.45289 20.35774 1.000 73.64704 185 ARG B CA 1
ATOM 1425 C C . ARG B 2 13 ? 5.69411 13.58860 19.73453 1.000 71.79628 185 ARG B C 1
ATOM 1426 O O . ARG B 2 13 ? 5.89126 14.39220 18.81533 1.000 70.18725 185 ARG B O 1
ATOM 1434 N N . ARG B 2 14 ? 6.66676 12.81487 20.22348 1.000 67.21102 186 ARG B N 1
ATOM 1435 C CA . ARG B 2 14 ? 8.01070 12.86419 19.65497 1.000 73.77631 186 ARG B CA 1
ATOM 1436 C C . ARG B 2 14 ? 8.00805 12.42755 18.19598 1.000 75.14396 186 ARG B C 1
ATOM 1437 O O . ARG B 2 14 ? 8.63357 13.06835 17.34312 1.000 66.86895 186 ARG B O 1
ATOM 1445 N N . ALA B 2 15 ? 7.31833 11.32412 17.89334 1.000 65.65748 187 ALA B N 1
ATOM 1446 C CA . ALA B 2 15 ? 7.24548 10.85558 16.51484 1.000 61.81947 187 ALA B CA 1
ATOM 1447 C C . ALA B 2 15 ? 6.56035 11.88053 15.62029 1.000 62.01723 187 ALA B C 1
ATOM 1448 O O . ALA B 2 15 ? 6.99127 12.10738 14.48375 1.000 69.71287 187 ALA B O 1
ATOM 1450 N N . GLN B 2 16 ? 5.49480 12.51426 16.11725 1.000 62.50239 188 GLN B N 1
ATOM 1451 C CA . GLN B 2 16 ? 4.82398 13.55294 15.34068 1.000 73.78496 188 GLN B CA 1
ATOM 1452 C C . GLN B 2 16 ? 5.72601 14.76539 15.14615 1.000 61.82520 188 GLN B C 1
ATOM 1453 O O . GLN B 2 16 ? 5.80810 15.31062 14.03938 1.000 63.37814 188 GLN B O 1
ATOM 1459 N N . ASP B 2 17 ? 6.40861 15.20244 16.21000 1.000 66.37688 189 ASP B N 1
ATOM 1460 C CA . ASP B 2 17 ? 7.35314 16.30944 16.08370 1.000 68.90269 189 ASP B CA 1
ATOM 1461 C C . ASP B 2 17 ? 8.47809 15.96339 15.11702 1.000 69.65904 189 ASP B C 1
ATOM 1462 O O . ASP B 2 17 ? 8.96795 16.83110 14.38439 1.000 65.79992 189 ASP B O 1
ATOM 1467 N N . PHE B 2 18 ? 8.89952 14.69682 15.10333 1.000 64.24050 190 PHE B N 1
ATOM 1468 C CA . PHE B 2 18 ? 9.92493 14.25391 14.16513 1.000 63.88574 190 PHE B CA 1
ATOM 1469 C C . PHE B 2 18 ? 9.42683 14.35043 12.72789 1.000 66.34714 190 PHE B C 1
ATOM 1470 O O . PHE B 2 18 ? 10.11703 14.88742 11.85272 1.000 62.95050 190 PHE B O 1
ATOM 1478 N N . VAL B 2 19 ? 8.22123 13.83602 12.46922 1.000 60.84625 191 VAL B N 1
ATOM 1479 C CA . VAL B 2 19 ? 7.63730 13.92178 11.13281 1.000 59.59508 191 VAL B CA 1
ATOM 1480 C C . VAL B 2 19 ? 7.41237 15.37740 10.73900 1.000 65.19561 191 VAL B C 1
ATOM 1481 O O . VAL B 2 19 ? 7.64425 15.76877 9.58804 1.000 63.97209 191 VAL B O 1
ATOM 1485 N N . GLN B 2 20 ? 6.96402 16.20215 11.68828 1.000 60.46362 192 GLN B N 1
ATOM 1486 C CA . GLN B 2 20 ? 6.77413 17.62251 11.40939 1.000 70.26915 192 GLN B CA 1
ATOM 1487 C C . GLN B 2 20 ? 8.09590 18.29633 11.05842 1.000 74.39957 192 GLN B C 1
ATOM 1488 O O . GLN B 2 20 ? 8.13800 19.19406 10.20958 1.000 85.49813 192 GLN B O 1
ATOM 1494 N N . TRP B 2 21 ? 9.18870 17.87179 11.69766 1.000 75.56423 193 TRP B N 1
ATOM 1495 C CA . TRP B 2 21 ? 10.49990 18.42133 11.36724 1.000 70.13127 193 TRP B CA 1
ATOM 1496 C C . TRP B 2 21 ? 10.90349 18.06882 9.94160 1.000 78.59282 193 TRP B C 1
ATOM 1497 O O . TRP B 2 21 ? 11.49895 18.89059 9.23622 1.000 86.05985 193 TRP B O 1
ATOM 1508 N N . LEU B 2 22 ? 10.58289 16.84987 9.50016 1.000 77.15381 194 LEU B N 1
ATOM 1509 C CA . LEU B 2 22 ? 11.03015 16.38076 8.19046 1.000 76.80226 194 LEU B CA 1
ATOM 1510 C C . LEU B 2 22 ? 10.42303 17.19295 7.05391 1.000 68.24904 194 LEU B C 1
ATOM 1511 O O . LEU B 2 22 ? 11.08441 17.43853 6.03907 1.000 89.55114 194 LEU B O 1
ATOM 1516 N N . MET B 2 23 ? 9.17191 17.61784 7.20198 1.000 77.29759 195 MET B N 1
ATOM 1517 C CA . MET B 2 23 ? 8.44810 18.29480 6.13443 1.000 90.61837 195 MET B CA 1
ATOM 1518 C C . MET B 2 23 ? 8.59976 19.80805 6.17814 1.000 89.38896 195 MET B C 1
ATOM 1519 O O . MET B 2 23 ? 8.06593 20.49652 5.30211 1.000 94.25594 195 MET B O 1
ATOM 1524 N N . ASN B 2 24 ? 9.31301 20.33901 7.17104 1.000 95.47481 196 ASN B N 1
ATOM 1525 C CA . ASN B 2 24 ? 9.61987 21.76243 7.24465 1.000 100.72084 196 ASN B CA 1
ATOM 1526 C C . ASN B 2 24 ? 11.12394 22.01277 7.24699 1.000 106.55719 196 ASN B C 1
ATOM 1527 O O . ASN B 2 24 ? 11.56996 23.10861 7.60312 1.000 116.78775 196 ASN B O 1
ATOM 1532 N N . THR B 2 25 ? 11.91262 21.01525 6.85820 1.000 110.39106 197 THR B N 1
ATOM 1533 C CA . THR B 2 25 ? 13.36304 21.14994 6.80261 1.000 115.44055 197 THR B CA 1
ATOM 1534 C C . THR B 2 25 ? 13.84501 21.16588 5.35528 1.000 121.58964 197 THR B C 1
ATOM 1535 O O . THR B 2 25 ? 14.95664 21.60890 5.06465 1.000 120.06085 197 THR B O 1
#

Sequence (187 aa):
MLDELFSLLNKMFELSDKYRELRKELRKAIESGAPEEELRELLEKMLEIAKKLLELTKELKKLVEDVLKNNPDPVERAKAVLLYAVGVHILYSESSELEVIAERLGFKDIAEKAKEIADKARELKEEVKRKLREIREEVPDPEIRKAAEEAIEMLESNDKRLGFTSDYSKYLDSRRAQDFVQWLMNT

Foldseek 3Di:
DCVVLVVLVVVLVVLLVVLVVLVVVLVVCVVVVHDPVVNVVSLVSLLVSLVVLLVSLVVLVVVLVVCVVPPPDLLSNLVSLLSSLVSLLSNLQSLVVSLVVCVVVPNVVSNVSSVVSNVVSVVVNVVSLVVLVVSLVPPPDPVSVVSSVVSNVSSVVRVVVD/DDDDPVVVVVVVVVVVVVVVVVVVD

Solvent-accessible surface area: 9629 Å² total; per-residue (Å²): 133,6,84,99,1,66,51,20,1,77,87,0,14,119,32,7,48,109,0,35,81,6,21,73,88,5,88,104,7,82,126,91,63,22,91,112,101,82,18,63,88,16,0,52,112,0,3,85,11,0,101,82,0,35,94,2,0,108,70,0,47,125,61,7,72,79,15,60,174,101,35,120,59,66,42,38,72,3,18,0,3,0,0,10,0,0,0,0,11,9,0,2,18,3,0,4,15,0,39,63,13,0,99,156,55,48,8,97,58,1,6,119,105,0,93,130,11,0,58,58,0,84,95,1,5,65,71,3,14,141,69,0,97,87,6,62,137,116,11,118,47,104,90,5,80,81,0,0,74,59,1,23,99,8,0,58,44,20,56,138,138,100,109,85,33,68,31,141,27,20,80,81,44,11,110,124,3,63,72,21,2,111,74,0,56,123,78

Radius of gyration: 16.99 Å; Cα contacts (8 Å, |Δi|>4): 181; chains: 2; bounding box: 44×38×47 Å

B-factor: mean 68.56, std 17.64, range [38.81, 132.34]

Secondary structure (DSSP, 8-state):
-HHHHHHHHHHHHHHHHHHHHHHHHHHHHHHTT--HHHHHHHHHHHHHHHHHHHHHHHHHHHHHHHHHHH---HHHHHHHHHHHHHHHHHHHHHHHHHHHHHHHHT-HHHHHHHHHHHHHHHHHHHHHHHHHHHHHHH---HHHHHHHHHHHHHHHHHHHH-/-PPPHHHHHHHHHHHHHHHHHHTT-

Nearest PDB structures (foldseek):
  8gjg-assembly1_A  TM=1.006E+00  e=1.347E-18  synthetic construct
  8gji-assembly1_A  TM=9.153E-01  e=7.550E-06  synthetic construct
  7p3r-assembly1_D  TM=3.983E-01  e=6.100E+00  Vibrio cholerae O1 biovar El Tor str. N16961
  7a0g-assembly1_DDD  TM=2.162E-01  e=8.234E+00  Serratia marcescens